Protein 6J18 (pdb70)

Foldseek 3Di:
DDDLAFALVRLVVQLVVDDDPDQQRLAQFWWAFPVPRHTHHPNVVQFQEEEEEAAAQLQQVQSVLSSLLRLVVQAQQFAPPADDDDPPGAHAAEEEEDQLPQNVVSDDCSRYNYYDNDPVRLLVSLVVVLVLLVQLDADPDDDPVVPVPDRRDDGHQYEYEYEACVPADFAPNGSNVSVLVCRLVCVSSNYYYYYYHYAVCVVVRCRHSNVVSCVVSQHKYWYTAHDCVVPADAARDGHHGDNRQWTWTDGRHDTTIIGTHGDDTPRDDRPD

Sequence (272 aa):
RRLPARFGVEQVRELASRDTRQGVGAGGIAWAISELDLAPVYLNFAENSHLMVTGRRECGRTTTLATIMSEIGRLYAPGASSAPPPAPGRPSAQVWLVDPRRQLLTALGSDYVERRFAYNLDGVVAMMGELAAALAGREPPPGLSAEELLSRSWWSGPEIFLIVDDIQQLPPGFDSPLHKAVPFVNRAADVGLHVIVTRTFGGWSSAGSDPMLRALHQANAPLLVMDADPDEGFIRRGKMKGGPLPRGRGLLMAEDTGVFVQVAATEVRRLEHHH

B-factor: mean 34.64, std 13.31, range [17.69, 87.56]

Solvent-accessible surface area: 13066 Å² total; per-residue (Å²): 224,14,51,89,134,25,0,12,93,63,0,65,114,63,14,90,200,20,137,84,158,65,49,20,37,63,22,2,0,2,0,3,13,64,156,80,83,19,10,20,12,9,26,53,102,142,26,11,6,0,6,1,0,0,89,130,41,2,20,16,18,30,0,0,4,0,0,0,32,0,0,24,94,36,24,3,34,9,7,93,106,20,91,125,66,57,137,87,99,72,19,0,18,0,10,0,1,1,29,60,124,8,0,58,93,41,15,42,96,57,20,15,30,98,106,4,106,90,83,117,30,4,80,58,7,1,21,76,0,14,71,43,1,58,48,18,86,60,64,131,87,47,54,72,131,81,77,134,81,147,88,79,70,102,45,28,50,1,0,0,0,0,0,7,3,56,84,20,34,82,30,178,100,0,6,0,63,100,0,38,89,21,6,131,87,3,78,96,0,3,0,8,0,0,2,0,33,26,3,56,36,33,82,87,8,36,60,10,22,0,12,104,12,0,97,141,21,78,0,38,3,0,1,1,24,0,46,60,131,43,24,109,26,12,41,168,29,93,3,23,95,36,67,157,14,32,0,21,28,2,45,108,104,98,40,48,72,0,4,7,0,25,31,143,20,190,84,76,85,52,132,186

Radius of gyration: 18.37 Å; Cα contacts (8 Å, |Δi|>4): 564; chains: 1; bounding box: 60×36×43 Å

Secondary structure (DSSP, 8-state):
---S--BHHHHHHHHTT---SSS-TTS-EEEEETTTS-EEE--TTT-S-EEEEESTTSSHHHHHHHHHHHHHHHSEE-STTSPPPPTT--EEEEEEE-TT--STTSS-TTTEEEEE-SHHHHHHHHHHHHHHHHTSSPPTT--HHHHHS--S----EEEEEES-GGGS--TTS-GGGGTGGGSTTHHHHTEEEEEEEESTT-GGGTTSHHHHHHHHTT--EEE-S--GGG-EEETTEE-----TTEEEEE-SS-EEEEEEPB---TT-----

Organism: Mycobacterium tuberculosis (strain ATCC 25618 / H37Rv) (NCBI:txid83332)

InterPro domains:
  IPR002543 FtsK domain [PF01580] (462-652)
  IPR002543 FtsK domain [PF01580] (824-1096)
  IPR002543 FtsK domain [PS50901] (476-678)
  IPR002543 FtsK domain [PS50901] (858-1052)
  IPR002543 FtsK domain [PS50901] (1161-1354)
  IPR003593 AAA+ ATPase domain [SM00382] (491-669)
  IPR003593 AAA+ ATPase domain [SM00382] (868-1068)
  IPR003593 AAA+ ATPase domain [SM00382] (1170-1372)
  IPR023836 EccCa-like, Actinobacteria [TIGR03924] (24-716)
  IPR023837 EccCb-like, Actinobacteria [TIGR03925] (794-1384)
  IPR027417 P-loop containing nucleoside triphosphate hydrolase [G3DSA:3.40.50.300] (230-331)
  IPR027417 P-loop containing nucleoside triphosphate hydrolase [G3DSA:3.40.50.300] (432-729)
  IPR027417 P-loop containing nucleoside triphosphate hydrolase [G3DSA:3.40.50.300] (807-1128)
  IPR027417 P-loop containing nucleoside triphosphate hydrolase [G3DSA:3.40.50.300] (1145-1388)
  IPR027417 P-loop containing nucleoside triphosphate hydrolase [SSF52540] (460-672)
  IPR027417 P-loop containing nucleoside triphosphate hydrolase [SSF52540] (809-1060)
  IPR050206 FtsK/SpoIIIE/SftA cell division and DNA translocation [PTHR22683] (37-786)

Nearest PDB structures (foldseek):
  6j18-assembly1_A  TM=1.004E+00  e=1.108E-61  Mycobacterium tuberculosis H37Rv
  4nh0-assembly2_B  TM=8.783E-01  e=6.830E-23  Thermomonospora curvata DSM 43183
  4nh0-assembly1_A  TM=8.769E-01  e=7.257E-23  Thermomonospora curvata DSM 43183
  4n1a-assembly3_E  TM=8.753E-01  e=6.059E-22  Thermomonospora curvata DSM 43183
  6jd5-assembly1_A  TM=8.550E-01  e=3.736E-21  Mycobacterium tuberculosis H37Rv

Structure (mmCIF, N/CA/C/O backbone):
data_6J18
#
_entry.id   6J18
#
_cell.length_a   89.161
_cell.length_b   89.161
_cell.length_c   62.637
_cell.angle_alpha   90.000
_cell.angle_beta   90.000
_cell.angle_gamma   120.000
#
_symmetry.space_group_name_H-M   'P 65'
#
loop_
_entity.id
_entity.type
_entity.pdbx_description
1 polymer 'ESX-5 secretion system protein EccC5'
2 non-polymer "ADENOSINE-5'-TRIPHOSPHATE"
3 non-polymer 'MAGNESIUM ION'
4 water water
#
loop_
_atom_site.group_PDB
_atom_site.id
_atom_site.type_symbol
_atom_site.label_atom_id
_atom_site.label_alt_id
_atom_site.label_comp_id
_atom_site.label_asym_id
_atom_site.label_entity_id
_atom_site.label_seq_id
_atom_site.pdbx_PDB_ins_code
_atom_site.Cartn_x
_atom_site.Cartn_y
_atom_site.Cartn_z
_atom_site.occupancy
_atom_site.B_iso_or_equiv
_atom_site.auth_seq_id
_atom_site.auth_comp_id
_atom_site.auth_asym_id
_atom_site.auth_atom_id
_atom_site.pdbx_PDB_model_num
ATOM 1 N N . ARG A 1 47 ? 45.040 34.940 1.740 1.00 41.49 1125 ARG A N 1
ATOM 2 C CA A ARG A 1 47 ? 45.038 35.899 0.640 0.58 38.75 1125 ARG A CA 1
ATOM 3 C CA B ARG A 1 47 ? 45.430 35.826 0.654 0.42 39.09 1125 ARG A CA 1
ATOM 4 C C . ARG A 1 47 ? 45.169 35.215 -0.721 1.00 35.72 1125 ARG A C 1
ATOM 5 O O . ARG A 1 47 ? 44.965 34.009 -0.841 1.00 34.36 1125 ARG A O 1
ATOM 20 N N . LEU A 1 48 ? 45.342 36.030 -1.757 1.00 31.66 1126 LEU A N 1
ATOM 21 C CA . LEU A 1 48 ? 45.209 35.579 -3.140 1.00 28.22 1126 LEU A CA 1
ATOM 22 C C . LEU A 1 48 ? 46.315 34.623 -3.577 1.00 26.52 1126 LEU A C 1
ATOM 23 O O . LEU A 1 48 ? 47.481 34.817 -3.237 1.00 26.51 1126 LEU A O 1
ATOM 28 N N . PRO A 1 49 ? 45.942 33.587 -4.344 1.00 26.07 1127 PRO A N 1
ATOM 29 C CA . PRO A 1 49 ? 46.873 32.590 -4.882 1.00 25.15 1127 PRO A CA 1
ATOM 30 C C . PRO A 1 49 ? 47.629 33.100 -6.107 1.00 25.35 1127 PRO A C 1
ATOM 31 O O . PRO A 1 49 ? 47.228 34.099 -6.704 1.00 25.62 1127 PRO A O 1
ATOM 35 N N . ALA A 1 50 ? 48.704 32.410 -6.474 1.00 26.14 1128 ALA A N 1
ATOM 36 C CA . ALA A 1 50 ? 49.494 32.780 -7.644 1.00 26.60 1128 ALA A CA 1
ATOM 37 C C . ALA A 1 50 ? 48.759 32.416 -8.929 1.00 25.86 1128 ALA A C 1
ATOM 38 O O . ALA A 1 50 ? 49.013 32.994 -9.986 1.00 23.35 1128 ALA A O 1
ATOM 40 N N . ARG A 1 51 ? 47.855 31.447 -8.835 1.00 25.33 1129 ARG A N 1
ATOM 41 C CA . ARG A 1 51 ? 46.988 31.109 -9.957 1.00 25.01 1129 ARG A CA 1
ATOM 42 C C . ARG A 1 51 ? 45.612 30.657 -9.487 1.00 25.16 1129 ARG A C 1
ATOM 43 O O . ARG A 1 51 ? 45.483 29.898 -8.526 1.00 25.44 1129 ARG A O 1
ATOM 51 N N . PHE A 1 52 ? 44.587 31.135 -10.179 1.00 24.24 1130 PHE A N 1
ATOM 52 C CA . PHE A 1 52 ? 43.220 30.702 -9.944 1.00 25.81 1130 PHE A CA 1
ATOM 53 C C . PHE A 1 52 ? 42.553 30.486 -11.297 1.00 26.12 1130 PHE A C 1
ATOM 54 O O . PHE A 1 52 ? 42.314 31.440 -12.031 1.00 26.40 1130 PHE A O 1
ATOM 62 N N . GLY A 1 53 ? 42.275 29.230 -11.632 1.00 25.72 1131 GLY A N 1
ATOM 63 C CA . GLY A 1 53 ? 41.745 28.889 -12.941 1.00 23.16 1131 GLY A CA 1
ATOM 64 C C . GLY A 1 53 ? 40.313 29.336 -13.157 1.00 23.94 1131 GLY A C 1
ATOM 65 O O . GLY A 1 53 ? 39.565 29.534 -12.200 1.00 21.78 1131 GLY A O 1
ATOM 66 N N . VAL A 1 54 ? 39.928 29.495 -14.421 1.00 24.50 1132 VAL A N 1
ATOM 67 C CA . VAL A 1 54 ? 38.564 29.887 -14.757 1.00 24.81 1132 VAL A CA 1
ATOM 68 C C . VAL A 1 54 ? 37.590 28.777 -14.362 1.00 25.79 1132 VAL A C 1
ATOM 69 O O . VAL A 1 54 ? 36.428 29.037 -14.056 1.00 24.79 1132 VAL A O 1
ATOM 73 N N . GLU A 1 55 ? 38.077 27.540 -14.345 1.00 26.91 1133 GLU A N 1
ATOM 74 C CA . GLU A 1 55 ? 37.262 26.415 -13.909 1.00 28.99 1133 GLU A CA 1
ATOM 75 C C . GLU A 1 55 ? 36.963 26.534 -12.416 1.00 27.30 1133 GLU A C 1
ATOM 76 O O . GLU A 1 55 ? 35.912 26.097 -11.945 1.00 25.11 1133 GLU A O 1
ATOM 82 N N . GLN A 1 56 ? 37.888 27.146 -11.682 1.00 25.32 1134 GLN A N 1
ATOM 83 C CA . GLN A 1 56 ? 37.733 27.331 -10.246 1.00 25.74 1134 GLN A CA 1
ATOM 84 C C . GLN A 1 56 ? 36.743 28.449 -9.929 1.00 25.62 1134 GLN A C 1
ATOM 85 O O . GLN A 1 56 ? 35.920 28.316 -9.025 1.00 27.44 1134 GLN A O 1
ATOM 91 N N . VAL A 1 57 ? 36.814 29.548 -10.676 1.00 20.52 1135 VAL A N 1
ATOM 92 C CA . VAL A 1 57 ? 35.920 30.675 -10.428 1.00 20.39 1135 VAL A CA 1
ATOM 93 C C . VAL A 1 57 ? 34.490 30.323 -10.843 1.00 22.46 1135 VAL A C 1
ATOM 94 O O . VAL A 1 57 ? 33.526 30.884 -10.321 1.00 24.22 1135 VAL A O 1
ATOM 98 N N . ARG A 1 58 ? 34.357 29.371 -11.761 1.00 21.70 1136 ARG A N 1
ATOM 99 C CA . ARG A 1 58 ? 33.044 28.931 -12.217 1.00 23.97 1136 ARG A CA 1
ATOM 100 C C . ARG A 1 58 ? 32.361 28.068 -11.163 1.00 24.97 1136 ARG A C 1
ATOM 101 O O . ARG A 1 58 ? 31.135 28.076 -11.041 1.00 24.53 1136 ARG A O 1
ATOM 109 N N . GLU A 1 59 ? 33.161 27.326 -10.404 1.00 27.05 1137 GLU A N 1
ATOM 110 C CA . GLU A 1 59 ? 32.640 26.577 -9.271 1.00 30.67 1137 GLU A CA 1
ATOM 111 C C . GLU A 1 59 ? 32.014 27.530 -8.258 1.00 28.18 1137 GLU A C 1
ATOM 112 O O . GLU A 1 59 ? 30.940 27.267 -7.714 1.00 28.43 1137 GLU A O 1
ATOM 118 N N . LEU A 1 60 ? 32.696 28.645 -8.023 1.00 24.13 1138 LEU A N 1
ATOM 119 C CA . LEU A 1 60 ? 32.238 29.650 -7.074 1.00 24.89 1138 LEU A CA 1
ATOM 120 C C . LEU A 1 60 ? 31.036 30.432 -7.601 1.00 25.85 1138 LEU A C 1
ATOM 121 O O . LEU A 1 60 ? 30.117 30.750 -6.848 1.00 27.83 1138 LEU A O 1
ATOM 126 N N . ALA A 1 61 ? 31.051 30.738 -8.895 1.00 24.75 1139 ALA A N 1
ATOM 127 C CA . ALA A 1 61 ? 29.994 31.533 -9.514 1.00 24.40 1139 ALA A CA 1
ATOM 128 C C . ALA A 1 61 ? 28.644 30.822 -9.465 1.00 25.88 1139 ALA A C 1
ATOM 129 O O . ALA A 1 61 ? 27.599 31.463 -9.346 1.00 24.19 1139 ALA A O 1
ATOM 131 N N . SER A 1 62 ? 28.672 29.497 -9.552 1.00 25.99 1140 SER A N 1
ATOM 132 C CA . SER A 1 62 ? 27.448 28.703 -9.528 1.00 28.29 1140 SER A CA 1
ATOM 133 C C . SER A 1 62 ? 26.848 28.619 -8.126 1.00 28.38 1140 SER A C 1
ATOM 134 O O . SER A 1 62 ? 25.752 28.092 -7.944 1.00 29.84 1140 SER A O 1
ATOM 137 N N . ARG A 1 63 ? 27.571 29.141 -7.139 1.00 26.00 1141 ARG A N 1
ATOM 138 C CA . ARG A 1 63 ? 27.123 29.090 -5.752 1.00 27.03 1141 ARG A CA 1
ATOM 139 C C . ARG A 1 63 ? 27.079 30.485 -5.134 1.00 26.92 1141 ARG A C 1
ATOM 140 O O . ARG A 1 63 ? 27.047 30.638 -3.912 1.00 25.32 1141 ARG A O 1
ATOM 148 N N . ASP A 1 64 ? 27.064 31.495 -5.996 1.00 22.67 1142 ASP A N 1
ATOM 149 C CA . ASP A 1 64 ? 27.103 32.888 -5.568 1.00 25.50 1142 ASP A CA 1
ATOM 150 C C . ASP A 1 64 ? 25.781 33.593 -5.868 1.00 26.51 1142 ASP A C 1
ATOM 151 O O . ASP A 1 64 ? 25.406 33.763 -7.029 1.00 22.15 1142 ASP A O 1
ATOM 156 N N . THR A 1 65 ? 25.078 34.002 -4.816 1.00 25.73 1143 THR A N 1
ATOM 157 C CA . THR A 1 65 ? 23.814 34.714 -4.976 1.00 26.27 1143 THR A CA 1
ATOM 158 C C . THR A 1 65 ? 23.862 36.098 -4.338 1.00 24.89 1143 THR A C 1
ATOM 159 O O . THR A 1 65 ? 22.820 36.699 -4.075 1.00 24.83 1143 THR A O 1
ATOM 163 N N . ARG A 1 66 ? 25.071 36.597 -4.092 1.00 24.97 1144 ARG A N 1
ATOM 164 C CA . ARG A 1 66 ? 25.252 37.936 -3.535 1.00 25.79 1144 ARG A CA 1
ATOM 165 C C . ARG A 1 66 ? 24.581 38.995 -4.399 1.00 25.98 1144 ARG A C 1
ATOM 166 O O . ARG A 1 66 ? 24.450 38.828 -5.613 1.00 23.28 1144 ARG A O 1
ATOM 174 N N . GLN A 1 67 ? 24.167 40.087 -3.766 1.00 26.21 1145 GLN A N 1
ATOM 175 C CA . GLN A 1 67 ? 23.523 41.178 -4.481 1.00 25.91 1145 GLN A CA 1
ATOM 176 C C . GLN A 1 67 ? 24.519 42.278 -4.836 1.00 25.91 1145 GLN A C 1
ATOM 177 O O . GLN A 1 67 ? 25.530 42.458 -4.157 1.00 26.42 1145 GLN A O 1
ATOM 183 N N . GLY A 1 68 ? 24.229 42.997 -5.916 1.00 25.36 1146 GLY A N 1
ATOM 184 C CA . GLY A 1 68 ? 24.971 44.192 -6.278 1.00 27.20 1146 GLY A CA 1
ATOM 185 C C . GLY A 1 68 ? 26.417 44.017 -6.698 1.00 28.39 1146 GLY A C 1
ATOM 186 O O . GLY A 1 68 ? 27.189 44.973 -6.652 1.00 30.23 1146 GLY A O 1
ATOM 187 N N . VAL A 1 69 ? 26.791 42.812 -7.113 1.00 26.87 1147 VAL A N 1
ATOM 188 C CA . VAL A 1 69 ? 28.162 42.566 -7.552 1.00 24.01 1147 VAL A CA 1
ATOM 189 C C . VAL A 1 69 ? 28.208 42.034 -8.983 1.00 24.37 1147 VAL A C 1
ATOM 190 O O . VAL A 1 69 ? 29.282 41.757 -9.518 1.00 25.44 1147 VAL A O 1
ATOM 194 N N . GLY A 1 70 ? 27.038 41.904 -9.600 1.00 24.04 1148 GLY A N 1
ATOM 195 C CA . GLY A 1 70 ? 26.948 41.410 -10.961 1.00 24.00 1148 GLY A CA 1
ATOM 196 C C . GLY A 1 70 ? 26.947 39.895 -11.033 1.00 25.15 1148 GLY A C 1
ATOM 197 O O . GLY A 1 70 ? 27.316 39.318 -12.055 1.00 25.59 1148 GLY A O 1
ATOM 198 N N . ALA A 1 71 ? 26.534 39.253 -9.943 1.00 25.56 1149 ALA A N 1
ATOM 199 C CA . ALA A 1 71 ? 26.453 37.796 -9.890 1.00 24.78 1149 ALA A CA 1
ATOM 200 C C . ALA A 1 71 ? 25.533 37.268 -10.987 1.00 25.53 1149 ALA A C 1
ATOM 201 O O . ALA A 1 71 ? 24.538 37.905 -11.334 1.00 23.76 1149 ALA A O 1
ATOM 203 N N . GLY A 1 72 ? 25.877 36.108 -11.535 1.00 24.48 1150 GLY A N 1
ATOM 204 C CA . GLY A 1 72 ? 25.142 35.553 -12.656 1.00 24.42 1150 GLY A CA 1
ATOM 205 C C . GLY A 1 72 ? 25.716 36.032 -13.975 1.00 23.91 1150 GLY A C 1
ATOM 206 O O . GLY A 1 72 ? 25.294 35.594 -15.046 1.00 24.55 1150 GLY A O 1
ATOM 207 N N . GLY A 1 73 ? 26.686 36.937 -13.895 1.00 22.31 1151 GLY A N 1
ATOM 208 C CA . GLY A 1 73 ? 27.323 37.482 -15.079 1.00 21.69 1151 GLY A CA 1
ATOM 209 C C . GLY A 1 73 ? 28.725 36.948 -15.302 1.00 21.95 1151 GLY A C 1
ATOM 210 O O . GLY A 1 73 ? 29.094 35.898 -14.774 1.00 23.38 1151 GLY A O 1
ATOM 211 N N . ILE A 1 74 ? 29.506 37.679 -16.092 1.00 18.64 1152 ILE A N 1
ATOM 212 C CA . ILE A 1 74 ? 30.863 37.271 -16.446 1.00 20.23 1152 ILE A CA 1
ATOM 213 C C . ILE A 1 74 ? 31.786 37.245 -15.229 1.00 21.06 1152 ILE A C 1
ATOM 214 O O . ILE A 1 74 ? 32.098 38.287 -14.659 1.00 22.41 1152 ILE A O 1
ATOM 219 N N . ALA A 1 75 ? 32.213 36.047 -14.837 1.00 22.07 1153 ALA A N 1
ATOM 220 C CA . ALA A 1 75 ? 33.091 35.872 -13.682 1.00 21.68 1153 ALA A CA 1
ATOM 221 C C . ALA A 1 75 ? 34.542 35.734 -14.129 1.00 23.11 1153 ALA A C 1
ATOM 222 O O . ALA A 1 75 ? 34.917 34.734 -14.742 1.00 24.21 1153 ALA A O 1
ATOM 224 N N . TRP A 1 76 ? 35.360 36.733 -13.815 1.00 21.02 1154 TRP A N 1
ATOM 225 C CA . TRP A 1 76 ? 36.696 36.809 -14.396 1.00 20.29 1154 TRP A CA 1
ATOM 226 C C . TRP A 1 76 ? 37.822 36.973 -13.376 1.00 20.92 1154 TRP A C 1
ATOM 227 O O . TRP A 1 76 ? 38.994 37.010 -13.752 1.00 21.33 1154 TRP A O 1
ATOM 238 N N . ALA A 1 77 ? 37.473 37.062 -12.095 1.00 20.90 1155 ALA A N 1
ATOM 239 C CA . ALA A 1 77 ? 38.479 37.210 -11.043 1.00 20.19 1155 ALA A CA 1
ATOM 240 C C . ALA A 1 77 ? 37.918 36.888 -9.661 1.00 20.93 1155 ALA A C 1
ATOM 241 O O . ALA A 1 77 ? 36.718 36.670 -9.503 1.00 20.80 1155 ALA A O 1
ATOM 243 N N . ILE A 1 78 ? 38.800 36.851 -8.665 1.00 20.39 1156 ILE A N 1
ATOM 244 C CA . ILE A 1 78 ? 38.385 36.757 -7.270 1.00 20.59 1156 ILE A CA 1
ATOM 245 C C . ILE A 1 78 ? 38.998 37.899 -6.466 1.00 23.50 1156 ILE A C 1
ATOM 246 O O . ILE A 1 78 ? 40.102 38.356 -6.763 1.00 22.01 1156 ILE A O 1
ATOM 251 N N . SER A 1 79 ? 38.275 38.352 -5.446 1.00 22.86 1157 SER A N 1
ATOM 252 C CA . SER A 1 79 ? 38.686 39.511 -4.660 1.00 26.10 1157 SER A CA 1
ATOM 253 C C . SER A 1 79 ? 39.585 39.146 -3.482 1.00 27.95 1157 SER A C 1
ATOM 254 O O . SER A 1 79 ? 39.398 38.117 -2.839 1.00 28.29 1157 SER A O 1
ATOM 257 N N . GLU A 1 80 ? 40.555 40.011 -3.204 1.00 29.55 1158 GLU A N 1
ATOM 258 C CA . GLU A 1 80 ? 41.439 39.861 -2.052 1.00 33.14 1158 GLU A CA 1
ATOM 259 C C . GLU A 1 80 ? 40.658 39.876 -0.741 1.00 34.72 1158 GLU A C 1
ATOM 260 O O . GLU A 1 80 ? 41.014 39.192 0.221 1.00 34.25 1158 GLU A O 1
ATOM 266 N N . LEU A 1 81 ? 39.583 40.657 -0.722 1.00 35.75 1159 LEU A N 1
ATOM 267 C CA . LEU A 1 81 ? 38.796 40.881 0.484 1.00 39.99 1159 LEU A CA 1
ATOM 268 C C . LEU A 1 81 ? 38.177 39.600 1.044 1.00 40.92 1159 LEU A C 1
ATOM 269 O O . LEU A 1 81 ? 38.287 39.324 2.239 1.00 41.34 1159 LEU A O 1
ATOM 274 N N . ASP A 1 82 ? 37.537 38.819 0.179 1.00 39.79 1160 ASP A N 1
ATOM 275 C CA . ASP A 1 82 ? 36.752 37.672 0.628 1.00 39.19 1160 ASP A CA 1
ATOM 276 C C . ASP A 1 82 ? 36.978 36.404 -0.197 1.00 36.73 1160 ASP A C 1
ATOM 277 O O . ASP A 1 82 ? 36.329 35.385 0.044 1.00 38.27 1160 ASP A O 1
ATOM 282 N N . LEU A 1 83 ? 37.885 36.480 -1.169 1.00 32.62 1161 LEU A N 1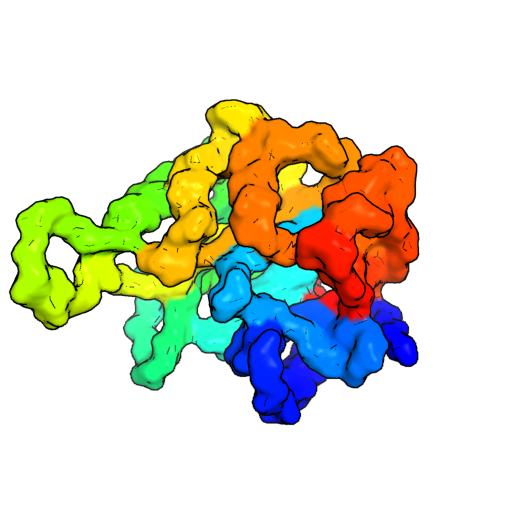
ATOM 283 C CA . LEU A 1 83 ? 38.187 35.366 -2.074 1.00 31.90 1161 LEU A CA 1
ATOM 284 C C . LEU A 1 83 ? 36.956 34.932 -2.877 1.00 31.05 1161 LEU A C 1
ATOM 285 O O . LEU A 1 83 ? 36.905 33.819 -3.402 1.00 32.17 1161 LEU A O 1
ATOM 290 N N . ALA A 1 84 ? 35.978 35.828 -2.978 1.00 28.87 1162 ALA A N 1
ATOM 291 C CA . ALA A 1 84 ? 34.749 35.575 -3.722 1.00 28.29 1162 ALA A CA 1
ATOM 292 C C . ALA A 1 84 ? 34.877 36.093 -5.158 1.00 25.04 1162 ALA A C 1
ATOM 293 O O . ALA A 1 84 ? 35.733 36.934 -5.433 1.00 24.39 1162 ALA A O 1
ATOM 295 N N . PRO A 1 85 ? 34.038 35.585 -6.081 1.00 23.29 1163 PRO A N 1
ATOM 296 C CA . PRO A 1 85 ? 34.107 36.010 -7.486 1.00 22.85 1163 PRO A CA 1
ATOM 297 C C . PRO A 1 85 ? 33.953 37.514 -7.709 1.00 23.09 1163 PRO A C 1
ATOM 298 O O . PRO A 1 85 ? 33.238 38.196 -6.972 1.00 22.79 1163 PRO A O 1
ATOM 302 N N . VAL A 1 86 ? 34.639 38.014 -8.732 1.00 21.41 1164 VAL A N 1
ATOM 303 C CA . VAL A 1 86 ? 34.468 39.383 -9.200 1.00 21.80 1164 VAL A CA 1
ATOM 304 C C . VAL A 1 86 ? 33.874 39.328 -10.603 1.00 22.76 1164 VAL A C 1
ATOM 305 O O . VAL A 1 86 ? 34.322 38.543 -11.437 1.00 21.35 1164 VAL A O 1
ATOM 309 N N . TYR A 1 87 ? 32.858 40.146 -10.859 1.00 22.00 1165 TYR A N 1
ATOM 310 C CA . TYR A 1 87 ? 32.150 40.082 -12.130 1.00 21.56 1165 TYR A CA 1
ATOM 311 C C . TYR A 1 87 ? 32.261 41.361 -12.949 1.00 21.28 1165 TYR A C 1
ATOM 312 O O . TYR A 1 87 ? 32.673 42.407 -12.449 1.00 22.77 1165 TYR A O 1
ATOM 321 N N . LEU A 1 88 ? 31.890 41.262 -14.220 1.00 23.62 1166 LEU A N 1
ATOM 322 C CA . LEU A 1 88 ? 31.586 42.443 -15.010 1.00 24.07 1166 LEU A CA 1
ATOM 323 C C . LEU A 1 88 ? 30.163 42.860 -14.663 1.00 24.80 1166 LEU A C 1
ATOM 324 O O . LEU A 1 88 ? 29.198 42.288 -15.171 1.00 26.00 1166 LEU A O 1
ATOM 329 N N . ASN A 1 89 ? 30.039 43.839 -13.774 1.00 23.62 1167 ASN A N 1
ATOM 330 C CA . ASN A 1 89 ? 28.737 44.269 -13.286 1.00 25.10 1167 ASN A CA 1
ATOM 331 C C . ASN A 1 89 ? 28.094 45.261 -14.250 1.00 25.60 1167 ASN A C 1
ATOM 332 O O . ASN A 1 89 ? 28.230 46.474 -14.091 1.00 26.44 1167 ASN A O 1
ATOM 337 N N . PHE A 1 90 ? 27.384 44.735 -15.242 1.00 25.41 1168 PHE A N 1
ATOM 338 C CA . PHE A 1 90 ? 26.817 45.558 -16.306 1.00 27.07 1168 PHE A CA 1
ATOM 339 C C . PHE A 1 90 ? 25.702 46.478 -15.809 1.00 27.30 1168 PHE A C 1
ATOM 340 O O . PHE A 1 90 ? 25.328 47.432 -16.492 1.00 27.17 1168 PHE A O 1
ATOM 348 N N . ALA A 1 91 ? 25.176 46.196 -14.620 1.00 28.68 1169 ALA A N 1
ATOM 349 C CA . ALA A 1 91 ? 24.185 47.074 -14.004 1.00 30.59 1169 ALA A CA 1
ATOM 350 C C . ALA A 1 91 ? 24.845 48.387 -13.588 1.00 31.43 1169 ALA A C 1
ATOM 351 O O . ALA A 1 91 ? 24.218 49.445 -13.606 1.00 32.50 1169 ALA A O 1
ATOM 353 N N . GLU A 1 92 ? 26.119 48.302 -13.213 1.00 31.17 1170 GLU A N 1
ATOM 354 C CA . GLU A 1 92 ? 26.906 49.471 -12.831 1.00 33.04 1170 GLU A CA 1
ATOM 355 C C . GLU A 1 92 ? 27.552 50.135 -14.044 1.00 30.83 1170 GLU A C 1
ATOM 356 O O . GLU A 1 92 ? 27.412 51.342 -14.251 1.00 31.43 1170 GLU A O 1
ATOM 362 N N . ASN A 1 93 ? 28.276 49.344 -14.829 1.00 27.91 1171 ASN A N 1
ATOM 363 C CA . ASN A 1 93 ? 28.978 49.864 -15.993 1.00 27.08 1171 ASN A CA 1
ATOM 364 C C . ASN A 1 93 ? 29.098 48.815 -17.094 1.00 25.34 1171 ASN A C 1
ATOM 365 O O . ASN A 1 93 ? 29.273 47.628 -16.818 1.00 24.32 1171 ASN A O 1
ATOM 370 N N . SER A 1 94 ? 29.022 49.265 -18.342 1.00 24.76 1172 SER A N 1
ATOM 371 C CA . SER A 1 94 ? 29.014 48.361 -19.486 1.00 23.90 1172 SER A CA 1
ATOM 372 C C . SER A 1 94 ? 30.412 47.968 -19.957 1.00 23.60 1172 SER A C 1
ATOM 373 O O . SER A 1 94 ? 30.558 47.092 -20.810 1.00 23.34 1172 SER A O 1
ATOM 376 N N . HIS A 1 95 ? 31.439 48.605 -19.403 1.00 23.13 1173 HIS A N 1
ATOM 377 C CA . HIS A 1 95 ? 32.777 48.506 -19.984 1.00 23.11 1173 HIS A CA 1
ATOM 378 C C . HIS A 1 95 ? 33.863 48.052 -19.014 1.00 24.01 1173 HIS A C 1
ATOM 379 O O . HIS A 1 95 ? 33.616 47.862 -17.823 1.00 25.77 1173 HIS A O 1
ATOM 386 N N . LEU A 1 96 ? 35.070 47.880 -19.548 1.00 23.17 1174 LEU A N 1
ATOM 387 C CA . LEU A 1 96 ? 36.240 47.551 -18.742 1.00 23.79 1174 LEU A CA 1
ATOM 388 C C . LEU A 1 96 ? 37.531 47.964 -19.441 1.00 26.04 1174 LEU A C 1
ATOM 389 O O . LEU A 1 96 ? 37.703 47.729 -20.638 1.00 25.71 1174 LEU A O 1
ATOM 394 N N . MET A 1 97 ? 38.431 48.586 -18.685 1.00 25.83 1175 MET A N 1
ATOM 395 C CA . MET A 1 97 ? 39.779 48.876 -19.162 1.00 25.02 1175 MET A CA 1
ATOM 396 C C . MET A 1 97 ? 40.798 48.101 -18.334 1.00 24.24 1175 MET A C 1
ATOM 397 O O . MET A 1 97 ? 40.652 47.975 -17.118 1.00 24.55 1175 MET A O 1
ATOM 402 N N . VAL A 1 98 ? 41.824 47.574 -18.994 1.00 23.52 1176 VAL A N 1
ATOM 403 C CA . VAL A 1 98 ? 42.884 46.843 -18.308 1.00 23.12 1176 VAL A CA 1
ATOM 404 C C . VAL A 1 98 ? 44.253 47.361 -18.733 1.00 25.59 1176 VAL A C 1
ATOM 405 O O . VAL A 1 98 ? 44.529 47.495 -19.923 1.00 24.61 1176 VAL A O 1
ATOM 409 N N . THR A 1 99 ? 45.110 47.654 -17.762 1.00 26.37 1177 THR A N 1
ATOM 410 C CA . THR A 1 99 ? 46.460 48.109 -18.069 1.00 25.94 1177 THR A CA 1
ATOM 411 C C . THR A 1 99 ? 47.484 47.478 -17.130 1.00 23.74 1177 THR A C 1
ATOM 412 O O . THR A 1 99 ? 47.144 47.018 -16.040 1.00 23.19 1177 THR A O 1
ATOM 416 N N . GLY A 1 100 ? 48.738 47.453 -17.571 1.00 22.57 1178 GLY A N 1
ATOM 417 C CA . GLY A 1 100 ? 49.817 46.874 -16.794 1.00 23.54 1178 GLY A CA 1
ATOM 418 C C . GLY A 1 100 ? 51.072 46.729 -17.633 1.00 24.87 1178 GLY A C 1
ATOM 419 O O . GLY A 1 100 ? 51.028 46.871 -18.856 1.00 26.23 1178 GLY A O 1
ATOM 420 N N . ARG A 1 101 ? 52.195 46.453 -16.980 1.00 25.85 1179 ARG A N 1
ATOM 421 C CA . ARG A 1 101 ? 53.467 46.313 -17.679 1.00 24.23 1179 ARG A CA 1
ATOM 422 C C . ARG A 1 101 ? 53.513 45.010 -18.479 1.00 24.78 1179 ARG A C 1
ATOM 423 O O . ARG A 1 101 ? 52.556 44.235 -18.467 1.00 23.08 1179 ARG A O 1
ATOM 431 N N . ARG A 1 102 ? 54.622 44.781 -19.178 1.00 25.94 1180 ARG A N 1
ATOM 432 C CA . ARG A 1 102 ? 54.741 43.641 -20.088 1.00 27.14 1180 ARG A CA 1
ATOM 433 C C . ARG A 1 102 ? 54.484 42.301 -19.401 1.00 27.15 1180 ARG A C 1
ATOM 434 O O . ARG A 1 102 ? 55.008 42.033 -18.318 1.00 24.14 1180 ARG A O 1
ATOM 442 N N . GLU A 1 103 ? 53.662 41.478 -20.048 1.00 27.29 1181 GLU A N 1
ATOM 443 C CA . GLU A 1 103 ? 53.344 40.123 -19.598 1.00 25.68 1181 GLU A CA 1
ATOM 444 C C . GLU A 1 103 ? 52.705 40.083 -18.211 1.00 25.33 1181 GLU A C 1
ATOM 445 O O . GLU A 1 103 ? 52.877 39.117 -17.469 1.00 24.79 1181 GLU A O 1
ATOM 451 N N . CYS A 1 104 ? 51.955 41.125 -17.871 1.00 23.23 1182 CYS A N 1
ATOM 452 C CA . CYS A 1 104 ? 51.222 41.146 -16.611 1.00 23.70 1182 CYS A CA 1
ATOM 453 C C . CYS A 1 104 ? 49.987 40.251 -16.692 1.00 22.30 1182 CYS A C 1
ATOM 454 O O . CYS A 1 104 ? 49.505 39.751 -15.675 1.00 21.84 1182 CYS A O 1
ATOM 457 N N . GLY A 1 105 ? 49.480 40.050 -17.905 1.00 22.66 1183 GLY A N 1
ATOM 458 C CA . GLY A 1 105 ? 48.347 39.166 -18.122 1.00 22.21 1183 GLY A CA 1
ATOM 459 C C . GLY A 1 105 ? 47.155 39.817 -18.801 1.00 21.99 1183 GLY A C 1
ATOM 460 O O . GLY A 1 105 ? 46.018 39.381 -18.617 1.00 21.76 1183 GLY A O 1
ATOM 461 N N . ARG A 1 106 ? 47.412 40.855 -19.593 1.00 20.63 1184 ARG A N 1
ATOM 462 C CA . ARG A 1 106 ? 46.344 41.587 -20.273 1.00 22.21 1184 ARG A CA 1
ATOM 463 C C . ARG A 1 106 ? 45.562 40.719 -21.263 1.00 22.76 1184 ARG A C 1
ATOM 464 O O . ARG A 1 106 ? 44.331 40.726 -21.260 1.00 21.72 1184 ARG A O 1
ATOM 472 N N . THR A 1 107 ? 46.274 39.973 -22.103 1.00 21.83 1185 THR A N 1
ATOM 473 C CA . THR A 1 107 ? 45.630 39.136 -23.114 1.00 22.51 1185 THR A CA 1
ATOM 474 C C . THR A 1 107 ? 44.844 37.988 -22.477 1.00 22.01 1185 THR A C 1
ATOM 475 O O . THR A 1 107 ? 43.733 37.675 -22.906 1.00 21.70 1185 THR A O 1
ATOM 479 N N . THR A 1 108 ? 45.419 37.376 -21.445 1.00 20.99 1186 THR A N 1
ATOM 480 C CA . THR A 1 108 ? 44.756 36.290 -20.726 1.00 21.22 1186 THR A CA 1
ATOM 481 C C . THR A 1 108 ? 43.435 36.750 -20.105 1.00 21.04 1186 THR A C 1
ATOM 482 O O . THR A 1 108 ? 42.453 36.004 -20.091 1.00 21.27 1186 THR A O 1
ATOM 486 N N . THR A 1 109 ? 43.412 37.981 -19.603 1.00 20.64 1187 THR A N 1
ATOM 487 C CA . THR A 1 109 ? 42.198 38.554 -19.028 1.00 20.65 1187 THR A CA 1
ATOM 488 C C . THR A 1 109 ? 41.073 38.600 -20.061 1.00 20.54 1187 THR A C 1
ATOM 489 O O . THR A 1 109 ? 39.927 38.261 -19.761 1.00 19.53 1187 THR A O 1
ATOM 493 N N . LEU A 1 110 ? 41.408 39.020 -21.277 1.00 18.15 1188 LEU A N 1
ATOM 494 C CA . LEU A 1 110 ? 40.440 39.048 -22.368 1.00 20.59 1188 LEU A CA 1
ATOM 495 C C . LEU A 1 110 ? 39.987 37.642 -22.736 1.00 21.30 1188 LEU A C 1
ATOM 496 O O . LEU A 1 110 ? 38.812 37.414 -23.020 1.00 21.43 1188 LEU A O 1
ATOM 501 N N . ALA A 1 111 ? 40.926 36.701 -22.732 1.00 22.09 1189 ALA A N 1
ATOM 502 C CA . ALA A 1 111 ? 40.621 35.319 -23.080 1.00 23.09 1189 ALA A CA 1
ATOM 503 C C . ALA A 1 111 ? 39.647 34.708 -22.076 1.00 21.72 1189 ALA A C 1
ATOM 504 O O . ALA A 1 111 ? 38.754 33.946 -22.447 1.00 20.87 1189 ALA A O 1
ATOM 506 N N . THR A 1 112 ? 39.821 35.054 -20.805 1.00 20.37 1190 THR A N 1
ATOM 507 C CA . THR A 1 112 ? 38.940 34.567 -19.748 1.00 20.41 1190 THR A CA 1
ATOM 508 C C . THR A 1 112 ? 37.541 35.159 -19.903 1.00 20.00 1190 THR A C 1
ATOM 509 O O . THR A 1 112 ? 36.537 34.457 -19.765 1.00 18.23 1190 THR A O 1
ATOM 513 N N . ILE A 1 113 ? 37.486 36.451 -20.208 1.00 18.63 1191 ILE A N 1
ATOM 514 C CA . ILE A 1 113 ? 36.219 37.140 -20.420 1.00 19.62 1191 ILE A CA 1
ATOM 515 C C . ILE A 1 113 ? 35.486 36.557 -21.628 1.00 19.91 1191 ILE A C 1
ATOM 516 O O . ILE A 1 113 ? 34.273 36.354 -21.588 1.00 20.79 1191 ILE A O 1
ATOM 521 N N . MET A 1 114 ? 36.229 36.266 -22.692 1.00 18.43 1192 MET A N 1
ATOM 522 C CA . MET A 1 114 ? 35.638 35.687 -23.894 1.00 20.23 1192 MET A CA 1
ATOM 523 C C . MET A 1 114 ? 35.102 34.282 -23.627 1.00 20.85 1192 MET A C 1
ATOM 524 O O . MET A 1 114 ? 34.027 33.920 -24.105 1.00 21.12 1192 MET A O 1
ATOM 529 N N . SER A 1 115 ? 35.849 33.497 -22.857 1.00 20.56 1193 SER A N 1
ATOM 530 C CA . SER A 1 115 ? 35.391 32.169 -22.465 1.00 21.71 1193 SER A CA 1
ATOM 531 C C . SER A 1 115 ? 34.073 32.264 -21.697 1.00 20.60 1193 SER A C 1
ATOM 532 O O . SER A 1 115 ? 33.164 31.457 -21.900 1.00 20.36 1193 SER A O 1
ATOM 535 N N . GLU A 1 116 ? 33.974 33.265 -20.829 1.00 19.69 1194 GLU A N 1
ATOM 536 C CA . GLU A 1 116 ? 32.765 33.497 -20.049 1.00 19.89 1194 GLU A CA 1
ATOM 537 C C . GLU A 1 116 ? 31.591 33.898 -20.937 1.00 19.99 1194 GLU A C 1
ATOM 538 O O . GLU A 1 116 ? 30.452 33.507 -20.684 1.00 20.88 1194 GLU A O 1
ATOM 544 N N . ILE A 1 117 ? 31.874 34.685 -21.970 1.00 19.96 1195 ILE A N 1
ATOM 545 C CA . ILE A 1 117 ? 30.851 35.072 -22.934 1.00 22.55 1195 ILE A CA 1
ATOM 546 C C . ILE A 1 117 ? 30.264 33.828 -23.598 1.00 22.34 1195 ILE A C 1
ATOM 547 O O . ILE A 1 117 ? 29.049 33.716 -23.772 1.00 23.59 1195 ILE A O 1
ATOM 552 N N . GLY A 1 118 ? 31.135 32.885 -23.944 1.00 21.13 1196 GLY A N 1
ATOM 553 C CA . GLY A 1 118 ? 30.710 31.637 -24.553 1.00 22.48 1196 GLY A CA 1
ATOM 554 C C . GLY A 1 118 ? 29.856 30.790 -23.627 1.00 24.82 1196 GLY A C 1
ATOM 555 O O . GLY A 1 118 ? 28.983 30.050 -24.082 1.00 26.78 1196 GLY A O 1
ATOM 556 N N . ARG A 1 119 ? 30.105 30.900 -22.326 1.00 23.08 1197 ARG A N 1
ATOM 557 C CA . ARG A 1 119 ? 29.351 30.138 -21.334 1.00 23.67 1197 ARG A CA 1
ATOM 558 C C . ARG A 1 119 ? 27.967 30.732 -21.083 1.00 24.85 1197 ARG A C 1
ATOM 559 O O . ARG A 1 119 ? 26.975 30.007 -20.995 1.00 25.01 1197 ARG A O 1
ATOM 567 N N . LEU A 1 120 ? 27.905 32.055 -20.980 1.00 24.41 1198 LEU A N 1
ATOM 568 C CA . LEU A 1 120 ? 26.704 32.733 -20.503 1.00 24.02 1198 LEU A CA 1
ATOM 569 C C . LEU A 1 120 ? 25.746 33.162 -21.611 1.00 24.04 1198 LEU A C 1
ATOM 570 O O . LEU A 1 120 ? 24.561 33.381 -21.361 1.00 23.97 1198 LEU A O 1
ATOM 575 N N . TYR A 1 121 ? 26.257 33.284 -22.830 1.00 23.53 1199 TYR A N 1
ATOM 576 C CA . TYR A 1 121 ? 25.448 33.775 -23.939 1.00 24.85 1199 TYR A CA 1
ATOM 577 C C . TYR A 1 121 ? 25.302 32.758 -25.062 1.00 24.71 1199 TYR A C 1
ATOM 578 O O . TYR A 1 121 ? 26.207 31.965 -25.318 1.00 20.62 1199 TYR A O 1
ATOM 587 N N . ALA A 1 122 ? 24.159 32.801 -25.737 1.00 24.13 1200 ALA A N 1
ATOM 588 C CA . ALA A 1 122 ? 23.982 32.072 -26.983 1.00 25.91 1200 ALA A CA 1
ATOM 589 C C . ALA A 1 122 ? 24.810 32.755 -28.069 1.00 24.31 1200 ALA A C 1
ATOM 590 O O . ALA A 1 122 ? 24.997 33.971 -28.027 1.00 23.47 1200 ALA A O 1
ATOM 592 N N . PRO A 1 123 ? 25.321 31.977 -29.036 1.00 24.29 1201 PRO A N 1
ATOM 593 C CA . PRO A 1 123 ? 26.114 32.552 -30.131 1.00 22.43 1201 PRO A CA 1
ATOM 594 C C . PRO A 1 123 ? 25.319 33.566 -30.955 1.00 23.85 1201 PRO A C 1
ATOM 595 O O . PRO A 1 123 ? 24.214 33.261 -31.404 1.00 24.50 1201 PRO A O 1
ATOM 599 N N . GLY A 1 124 ? 25.883 34.754 -31.152 1.00 23.34 1202 GLY A N 1
ATOM 600 C CA . GLY A 1 124 ? 25.149 35.849 -31.760 1.00 22.97 1202 GLY A CA 1
ATOM 601 C C . GLY A 1 124 ? 25.702 36.411 -33.058 1.00 23.75 1202 GLY A C 1
ATOM 602 O O . GLY A 1 124 ? 25.257 37.465 -33.512 1.00 22.86 1202 GLY A O 1
ATOM 603 N N . ALA A 1 125 ? 26.669 35.724 -33.661 1.00 24.91 1203 ALA A N 1
ATOM 604 C CA . ALA A 1 125 ? 27.154 36.117 -34.981 1.00 24.99 1203 ALA A CA 1
ATOM 605 C C . ALA A 1 125 ? 26.047 35.901 -36.008 1.00 25.88 1203 ALA A C 1
ATOM 606 O O . ALA A 1 125 ? 25.145 35.100 -35.783 1.00 25.37 1203 ALA A O 1
ATOM 608 N N . SER A 1 126 ? 26.123 36.609 -37.132 1.00 26.29 1204 SER A N 1
ATOM 609 C CA . SER A 1 126 ? 25.042 36.618 -38.122 1.00 29.64 1204 SER A CA 1
ATOM 610 C C . SER A 1 126 ? 24.639 35.230 -38.622 1.00 30.92 1204 SER A C 1
ATOM 611 O O . SER A 1 126 ? 23.462 34.976 -38.878 1.00 32.35 1204 SER A O 1
ATOM 614 N N . SER A 1 127 ? 25.613 34.335 -38.752 1.00 30.13 1205 SER A N 1
ATOM 615 C CA . SER A 1 127 ? 25.352 33.002 -39.286 1.00 31.10 1205 SER A CA 1
ATOM 616 C C . SER A 1 127 ? 24.965 31.997 -38.201 1.00 30.74 1205 SER A C 1
ATOM 617 O O . SER A 1 127 ? 24.679 30.836 -38.497 1.00 32.41 1205 SER A O 1
ATOM 620 N N . ALA A 1 128 ? 24.955 32.442 -36.948 1.00 26.98 1206 ALA A N 1
ATOM 621 C CA . ALA A 1 128 ? 24.579 31.574 -35.836 1.00 25.34 1206 ALA A CA 1
ATOM 622 C C . ALA A 1 128 ? 23.073 31.316 -35.852 1.00 26.60 1206 ALA A C 1
ATOM 623 O O . ALA A 1 128 ? 22.316 32.121 -36.389 1.00 26.14 1206 ALA A O 1
ATOM 625 N N . PRO A 1 129 ? 22.632 30.184 -35.275 1.00 27.57 1207 PRO A N 1
ATOM 626 C CA . PRO A 1 129 ? 21.204 29.844 -35.231 1.00 28.48 1207 PRO A CA 1
ATOM 627 C C . PRO A 1 129 ? 20.422 30.720 -34.253 1.00 28.02 1207 PRO A C 1
ATOM 628 O O . PRO A 1 129 ? 21.041 31.408 -33.441 1.00 26.81 1207 PRO A O 1
ATOM 632 N N . PRO A 1 130 ? 19.078 30.701 -34.332 1.00 28.97 1208 PRO A N 1
ATOM 633 C CA . PRO A 1 130 ? 18.287 31.413 -33.322 1.00 30.75 1208 PRO A CA 1
ATOM 634 C C . PRO A 1 130 ? 18.552 30.848 -31.930 1.00 32.35 1208 PRO A C 1
ATOM 635 O O . PRO A 1 130 ? 18.675 29.632 -31.783 1.00 33.71 1208 PRO A O 1
ATOM 639 N N . PRO A 1 131 ? 18.644 31.722 -30.919 1.00 32.50 1209 PRO A N 1
ATOM 640 C CA . PRO A 1 131 ? 19.005 31.284 -29.567 1.00 32.97 1209 PRO A CA 1
ATOM 641 C C . PRO A 1 131 ? 17.919 30.440 -28.911 1.00 35.28 1209 PRO A C 1
ATOM 642 O O . PRO A 1 131 ? 16.743 30.573 -29.252 1.00 35.10 1209 PRO A O 1
ATOM 646 N N . ALA A 1 132 ? 18.319 29.572 -27.987 1.00 36.70 1210 ALA A N 1
ATOM 647 C CA . ALA A 1 132 ? 17.369 28.824 -27.176 1.00 38.66 1210 ALA A CA 1
ATOM 648 C C . ALA A 1 132 ? 16.525 29.809 -26.372 1.00 39.96 1210 ALA A C 1
ATOM 649 O O . ALA A 1 132 ? 17.011 30.883 -26.014 1.00 37.14 1210 ALA A O 1
ATOM 651 N N . PRO A 1 133 ? 15.257 29.456 -26.098 1.00 42.78 1211 PRO A N 1
ATOM 652 C CA . PRO A 1 133 ? 14.333 30.368 -25.411 1.00 43.61 1211 PRO A CA 1
ATOM 653 C C . PRO A 1 133 ? 14.867 30.888 -24.077 1.00 42.26 1211 PRO A C 1
ATOM 654 O O . PRO A 1 133 ? 15.350 30.109 -23.256 1.00 42.03 1211 PRO A O 1
ATOM 658 N N . GLY A 1 134 ? 14.788 32.201 -23.881 1.00 41.05 1212 GLY A N 1
ATOM 659 C CA . GLY A 1 134 ? 15.190 32.817 -22.630 1.00 40.27 1212 GLY A CA 1
ATOM 660 C C . GLY A 1 134 ? 16.646 33.240 -22.565 1.00 38.56 1212 GLY A C 1
ATOM 661 O O . GLY A 1 134 ? 17.038 33.986 -21.670 1.00 39.50 1212 GLY A O 1
ATOM 662 N N . ARG A 1 135 ? 17.452 32.768 -23.511 1.00 34.81 1213 ARG A N 1
ATOM 663 C CA . ARG A 1 135 ? 18.882 33.060 -23.501 1.00 32.55 1213 ARG A CA 1
ATOM 664 C C . ARG A 1 135 ? 19.218 34.383 -24.179 1.00 30.24 1213 ARG A C 1
ATOM 665 O O . ARG A 1 135 ? 18.684 34.696 -25.243 1.00 29.97 1213 ARG A O 1
ATOM 673 N N . PRO A 1 136 ? 20.111 35.167 -23.559 1.00 29.31 1214 PRO A N 1
ATOM 674 C CA . PRO A 1 136 ? 20.676 36.345 -24.221 1.00 28.79 1214 PRO A CA 1
ATOM 675 C C . PRO A 1 136 ? 21.701 35.921 -25.267 1.00 26.90 1214 PRO A C 1
ATOM 676 O O . PRO A 1 136 ? 22.237 34.815 -25.176 1.00 24.98 1214 PRO A O 1
ATOM 680 N N . SER A 1 137 ? 21.965 36.780 -26.245 1.00 26.38 1215 SER A N 1
ATOM 681 C CA . SER A 1 137 ? 22.923 36.461 -27.296 1.00 27.29 1215 SER A CA 1
ATOM 682 C C . SER A 1 137 ? 24.087 37.443 -27.281 1.00 26.38 1215 SER A C 1
ATOM 683 O O . SER A 1 137 ? 23.915 38.611 -26.932 1.00 25.04 1215 SER A O 1
ATOM 686 N N . ALA A 1 138 ? 25.270 36.970 -27.658 1.00 24.34 1216 ALA A N 1
ATOM 687 C CA . ALA A 1 138 ? 26.446 37.833 -27.695 1.00 23.87 1216 ALA A CA 1
ATOM 688 C C . ALA A 1 138 ? 27.176 37.748 -29.023 1.00 23.92 1216 ALA A C 1
ATOM 689 O O . ALA A 1 138 ? 27.370 36.670 -29.586 1.00 24.28 1216 ALA A O 1
ATOM 691 N N . GLN A 1 139 ? 27.594 38.910 -29.503 1.00 23.20 1217 GLN A N 1
ATOM 692 C CA . GLN A 1 139 ? 28.302 39.029 -30.762 1.00 24.13 1217 GLN A CA 1
ATOM 693 C C . GLN A 1 139 ? 29.610 39.774 -30.518 1.00 24.10 1217 GLN A C 1
ATOM 694 O O . GLN A 1 139 ? 29.614 40.846 -29.913 1.00 25.24 1217 GLN A O 1
ATOM 700 N N . VAL A 1 140 ? 30.722 39.201 -30.967 1.00 21.27 1218 VAL A N 1
ATOM 701 C CA . VAL A 1 140 ? 32.034 39.764 -30.662 1.00 21.36 1218 VAL A CA 1
ATOM 702 C C . VAL A 1 140 ? 32.686 40.431 -31.871 1.00 21.70 1218 VAL A C 1
ATOM 703 O O . VAL A 1 140 ? 32.748 39.855 -32.956 1.00 23.32 1218 VAL A O 1
ATOM 707 N N . TRP A 1 141 ? 33.158 41.657 -31.667 1.00 22.22 1219 TRP A N 1
ATOM 708 C CA . TRP A 1 141 ? 33.931 42.379 -32.669 1.00 24.12 1219 TRP A CA 1
ATOM 709 C C . TRP A 1 141 ? 35.349 42.564 -32.137 1.00 24.48 1219 TRP A C 1
ATOM 710 O O . TRP A 1 141 ? 35.582 43.359 -31.225 1.00 23.15 1219 TRP A O 1
ATOM 721 N N . LEU A 1 142 ? 36.292 41.821 -32.707 1.00 24.36 1220 LEU A N 1
ATOM 722 C CA . LEU A 1 142 ? 37.609 41.666 -32.097 1.00 24.79 1220 LEU A CA 1
ATOM 723 C C . LEU A 1 142 ? 38.727 42.411 -32.827 1.00 25.14 1220 LEU A C 1
ATOM 724 O O . LEU A 1 142 ? 38.980 42.172 -34.005 1.00 27.28 1220 LEU A O 1
ATOM 729 N N . VAL A 1 143 ? 39.394 4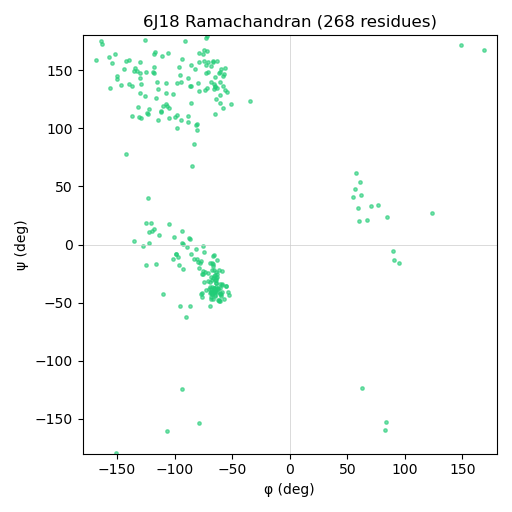3.315 -32.116 1.00 25.35 1221 VAL A N 1
ATOM 730 C CA . VAL A 1 143 ? 40.628 43.913 -32.613 1.00 26.80 1221 VAL A CA 1
ATOM 731 C C . VAL A 1 143 ? 41.806 43.196 -31.965 1.00 28.65 1221 VAL A C 1
ATOM 732 O O . VAL A 1 143 ? 42.049 43.345 -30.768 1.00 28.59 1221 VAL A O 1
ATOM 736 N N . ASP A 1 144 ? 42.533 42.414 -32.757 1.00 29.59 1222 ASP A N 1
ATOM 737 C CA . ASP A 1 144 ? 43.589 41.561 -32.223 1.00 28.35 1222 ASP A CA 1
ATOM 738 C C . ASP A 1 144 ? 44.803 41.492 -33.152 1.00 27.05 1222 ASP A C 1
ATOM 739 O O . ASP A 1 144 ? 44.990 40.503 -33.860 1.00 25.28 1222 ASP A O 1
ATOM 744 N N . PRO A 1 145 ? 45.637 42.544 -33.138 1.00 28.45 1223 PRO A N 1
ATOM 745 C CA . PRO A 1 145 ? 46.798 42.671 -34.030 1.00 31.05 1223 PRO A CA 1
ATOM 746 C C . PRO A 1 145 ? 47.816 41.537 -33.901 1.00 32.23 1223 PRO A C 1
ATOM 747 O O . PRO A 1 145 ? 48.430 41.165 -34.900 1.00 27.66 1223 PRO A O 1
ATOM 751 N N . ARG A 1 146 ? 47.998 40.999 -32.700 1.00 30.52 1224 ARG A N 1
ATOM 752 C CA . ARG A 1 146 ? 48.974 39.931 -32.505 1.00 32.18 1224 ARG A CA 1
ATOM 753 C C . ARG A 1 146 ? 48.314 38.563 -32.637 1.00 32.32 1224 ARG A C 1
ATOM 754 O O . ARG A 1 146 ? 48.966 37.528 -32.484 1.00 31.96 1224 ARG A O 1
ATOM 762 N N . ARG A 1 147 ? 47.015 38.581 -32.928 1.00 31.74 1225 ARG A N 1
ATOM 763 C CA . ARG A 1 147 ? 46.260 37.387 -33.298 1.00 33.17 1225 ARG A CA 1
ATOM 764 C C . ARG A 1 147 ? 46.331 36.292 -32.240 1.00 33.54 1225 ARG A C 1
ATOM 765 O O . ARG A 1 147 ? 46.579 35.127 -32.553 1.00 35.63 1225 ARG A O 1
ATOM 773 N N . GLN A 1 148 ? 46.105 36.672 -30.987 1.00 30.68 1226 GLN A N 1
ATOM 774 C CA . GLN A 1 148 ? 46.171 35.717 -29.891 1.00 29.72 1226 GLN A CA 1
ATOM 775 C C . GLN A 1 148 ? 44.796 35.254 -29.423 1.00 27.94 1226 GLN A C 1
ATOM 776 O O . GLN A 1 148 ? 44.685 34.285 -28.676 1.00 29.70 1226 GLN A O 1
ATOM 782 N N . LEU A 1 149 ? 43.750 35.941 -29.862 1.00 23.87 1227 LEU A N 1
ATOM 783 C CA . LEU A 1 149 ? 42.412 35.680 -29.345 1.00 24.50 1227 LEU A CA 1
ATOM 784 C C . LEU A 1 149 ? 41.447 35.207 -30.425 1.00 27.14 1227 LEU A C 1
ATOM 785 O O . LEU A 1 149 ? 40.236 35.167 -30.208 1.00 26.39 1227 LEU A O 1
ATOM 790 N N . LEU A 1 150 ? 41.990 34.843 -31.582 1.00 31.07 1228 LEU A N 1
ATOM 791 C CA . LEU A 1 150 ? 41.176 34.458 -32.733 1.00 35.31 1228 LEU A CA 1
ATOM 792 C C . LEU A 1 150 ? 40.343 33.203 -32.502 1.00 36.49 1228 LEU A C 1
ATOM 793 O O . LEU A 1 150 ? 39.329 32.994 -33.166 1.00 38.84 1228 LEU A O 1
ATOM 798 N N . THR A 1 151 ? 40.771 32.366 -31.564 1.00 36.94 1229 THR A N 1
ATOM 799 C CA . THR A 1 151 ? 40.122 31.077 -31.366 1.00 38.61 1229 THR A CA 1
ATOM 800 C C . THR A 1 151 ? 39.599 30.88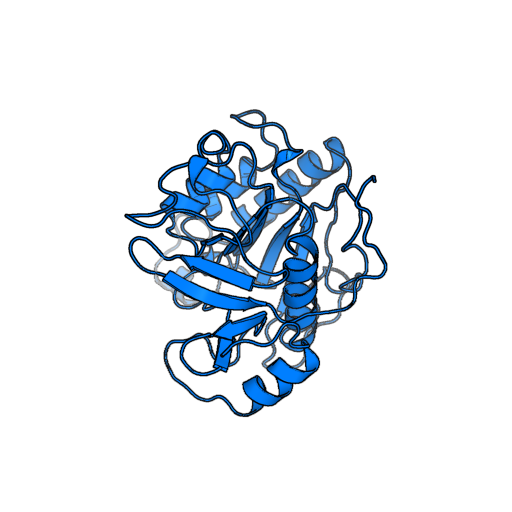3 -29.948 1.00 36.42 1229 THR A C 1
ATOM 801 O O . THR A 1 151 ? 39.216 29.775 -29.573 1.00 38.79 1229 THR A O 1
ATOM 805 N N . ALA A 1 152 ? 39.584 31.954 -29.160 1.00 31.79 1230 ALA A N 1
ATOM 806 C CA . ALA A 1 152 ? 38.994 31.898 -27.827 1.00 30.20 1230 ALA A CA 1
ATOM 807 C C . ALA A 1 152 ? 37.499 31.619 -27.945 1.00 27.54 1230 ALA A C 1
ATOM 808 O O . ALA A 1 152 ? 36.907 30.958 -27.092 1.00 28.47 1230 ALA A O 1
ATOM 810 N N . LEU A 1 153 ? 36.901 32.134 -29.015 1.00 25.46 1231 LEU A N 1
ATOM 811 C CA . LEU A 1 153 ? 35.507 31.862 -29.344 1.00 23.60 1231 LEU A CA 1
ATOM 812 C C . LEU A 1 153 ? 35.389 31.498 -30.817 1.00 24.63 1231 LEU A C 1
ATOM 813 O O . LEU A 1 153 ? 36.165 31.976 -31.643 1.00 25.13 1231 LEU A O 1
ATOM 818 N N . GLY A 1 154 ? 34.416 30.654 -31.145 1.00 25.28 1232 GLY A N 1
ATOM 819 C CA . GLY A 1 154 ? 34.215 30.230 -32.518 1.00 25.33 1232 GLY A CA 1
ATOM 820 C C . GLY A 1 154 ? 33.631 31.331 -33.383 1.00 25.67 1232 GLY A C 1
ATOM 821 O O . GLY A 1 154 ? 33.340 32.426 -32.900 1.00 25.08 1232 GLY A O 1
ATOM 822 N N . SER A 1 155 ? 33.451 31.037 -34.667 1.00 25.08 1233 SER A N 1
ATOM 823 C CA . SER A 1 155 ? 32.902 32.013 -35.601 1.00 25.33 1233 SER A CA 1
ATOM 824 C C . SER A 1 155 ? 31.397 32.189 -35.415 1.00 24.57 1233 SER A C 1
ATOM 825 O O . SER A 1 155 ? 30.770 32.991 -36.107 1.00 24.87 1233 SER A O 1
ATOM 828 N N . ASP A 1 156 ? 30.817 31.441 -34.481 1.00 23.33 1234 ASP A N 1
ATOM 829 C CA . ASP A 1 156 ? 29.409 31.618 -34.150 1.00 24.28 1234 ASP A CA 1
ATOM 830 C C . ASP A 1 156 ? 29.233 32.766 -33.160 1.00 23.38 1234 ASP A C 1
ATOM 831 O O . ASP A 1 156 ? 28.117 33.228 -32.926 1.00 21.04 1234 ASP A O 1
ATOM 836 N N . TYR A 1 157 ? 30.344 33.224 -32.589 1.00 23.07 1235 TYR A N 1
ATOM 837 C CA . TYR A 1 157 ? 30.341 34.378 -31.693 1.00 23.15 1235 TYR A CA 1
ATOM 838 C C . TYR A 1 157 ? 31.019 35.577 -32.341 1.00 23.65 1235 TYR A C 1
ATOM 839 O O . TYR A 1 157 ? 30.541 36.708 -32.237 1.00 23.88 1235 TYR A O 1
ATOM 848 N N . VAL A 1 158 ? 32.142 35.321 -33.004 1.00 22.96 1236 VAL A N 1
ATOM 849 C CA . VAL A 1 158 ? 32.938 36.386 -33.601 1.00 23.58 1236 VAL A CA 1
ATOM 850 C C . VAL A 1 158 ? 32.373 36.814 -34.947 1.00 24.33 1236 VAL A C 1
ATOM 851 O O . VAL A 1 158 ? 32.552 36.130 -35.955 1.00 25.86 1236 VAL A O 1
ATOM 855 N N . GLU A 1 159 ? 31.686 37.950 -34.951 1.00 25.27 1237 GLU A N 1
ATOM 856 C CA . GLU A 1 159 ? 31.124 38.509 -36.172 1.00 26.94 1237 GLU A CA 1
ATOM 857 C C . GLU A 1 159 ? 32.230 39.008 -37.091 1.00 29.04 1237 GLU A C 1
ATOM 858 O O . GLU A 1 159 ? 32.286 38.652 -38.268 1.00 30.22 1237 GLU A O 1
ATOM 864 N N . ARG A 1 160 ? 33.103 39.846 -36.541 1.00 28.34 1238 ARG A N 1
ATOM 865 C CA A ARG A 1 160 ? 34.217 40.419 -37.290 0.45 30.38 1238 ARG A CA 1
ATOM 866 C CA B ARG A 1 160 ? 34.222 40.397 -37.295 0.55 30.16 1238 ARG A CA 1
ATOM 867 C C . ARG A 1 160 ? 35.474 40.474 -36.431 1.00 28.84 1238 ARG A C 1
ATOM 868 O O . ARG A 1 160 ? 35.400 40.745 -35.233 1.00 28.50 1238 ARG A O 1
ATOM 883 N N . PHE A 1 161 ? 36.626 40.225 -37.042 1.00 29.29 1239 PHE A N 1
ATOM 884 C CA . PHE A 1 161 ? 37.894 40.427 -36.353 1.00 29.66 1239 PHE A CA 1
ATOM 885 C C . PHE A 1 161 ? 38.863 41.137 -37.291 1.00 29.85 1239 PHE A C 1
ATOM 886 O O . PHE A 1 161 ? 38.782 40.985 -38.511 1.00 29.85 1239 PHE A O 1
ATOM 894 N N . ALA A 1 162 ? 39.762 41.930 -36.718 1.00 28.35 1240 ALA A N 1
ATOM 895 C CA . ALA A 1 162 ? 40.691 42.727 -37.509 1.00 28.82 1240 ALA A CA 1
ATOM 896 C C . ALA A 1 162 ? 42.095 42.671 -36.923 1.00 29.94 1240 ALA A C 1
ATOM 897 O O . ALA A 1 162 ? 42.277 42.775 -35.710 1.00 27.70 1240 ALA A O 1
ATOM 899 N N . TYR A 1 163 ? 43.085 42.511 -37.795 1.00 33.47 1241 TYR A N 1
ATOM 900 C CA . TYR A 1 163 ? 44.472 42.371 -37.368 1.00 34.69 1241 TYR A CA 1
ATOM 901 C C . TYR A 1 163 ? 45.374 43.403 -38.040 1.00 38.23 1241 TYR A C 1
ATOM 902 O O . TYR A 1 163 ? 46.487 43.659 -37.581 1.00 39.55 1241 TYR A O 1
ATOM 911 N N . ASN A 1 164 ? 44.887 43.987 -39.131 1.00 40.12 1242 ASN A N 1
ATOM 912 C CA . ASN A 1 164 ? 45.578 45.092 -39.787 1.00 43.54 1242 ASN A CA 1
ATOM 913 C C . ASN A 1 164 ? 44.790 46.385 -39.611 1.00 43.86 1242 ASN A C 1
ATOM 914 O O . ASN A 1 164 ? 43.604 46.350 -39.287 1.00 43.76 1242 ASN A O 1
ATOM 919 N N . LEU A 1 165 ? 45.448 47.522 -39.824 1.00 43.82 1243 LEU A N 1
ATOM 920 C CA . LEU A 1 165 ? 44.814 48.821 -39.616 1.00 43.88 1243 LEU A CA 1
ATOM 921 C C . LEU A 1 165 ? 43.611 49.032 -40.532 1.00 43.79 1243 LEU A C 1
ATOM 922 O O . LEU A 1 165 ? 42.547 49.458 -40.080 1.00 42.44 1243 LEU A O 1
ATOM 927 N N . ASP A 1 166 ? 43.786 48.738 -41.818 1.00 44.62 1244 ASP A N 1
ATOM 928 C CA . ASP A 1 166 ? 42.706 48.876 -42.790 1.00 44.93 1244 ASP A CA 1
ATOM 929 C C . ASP A 1 166 ? 41.512 48.008 -42.411 1.00 41.49 1244 ASP A C 1
ATOM 930 O O . ASP A 1 166 ? 40.362 48.385 -42.638 1.00 41.16 1244 ASP A O 1
ATOM 935 N N . GLY A 1 167 ? 41.794 46.848 -41.828 1.00 38.52 1245 GLY A N 1
ATOM 936 C CA . GLY A 1 167 ? 40.749 45.957 -41.362 1.00 35.94 1245 GLY A CA 1
ATOM 937 C C . GLY A 1 167 ? 40.000 46.547 -40.183 1.00 36.13 1245 GLY A C 1
ATOM 938 O O . GLY A 1 167 ? 38.783 46.401 -40.074 1.00 35.99 1245 GLY A O 1
ATOM 939 N N . VAL A 1 168 ? 40.731 47.217 -39.297 1.00 34.74 1246 VAL A N 1
ATOM 940 C CA . VAL A 1 168 ? 40.124 47.853 -38.134 1.00 33.05 1246 VAL A CA 1
ATOM 941 C C . VAL A 1 168 ? 39.226 49.010 -38.561 1.00 32.60 1246 VAL A C 1
ATOM 942 O O . VAL A 1 168 ? 38.093 49.125 -38.099 1.00 30.61 1246 VAL A O 1
ATOM 946 N N . VAL A 1 169 ? 39.737 49.854 -39.453 1.00 34.10 1247 VAL A N 1
ATOM 947 C CA . VAL A 1 169 ? 38.977 50.989 -39.970 1.00 36.27 1247 VAL A CA 1
ATOM 948 C C . VAL A 1 169 ? 37.666 50.532 -40.609 1.00 35.37 1247 VAL A C 1
ATOM 949 O O . VAL A 1 169 ? 36.602 51.091 -40.340 1.00 35.36 1247 VAL A O 1
ATOM 953 N N . ALA A 1 170 ? 37.753 49.501 -41.444 1.00 35.11 1248 ALA A N 1
ATOM 954 C CA . ALA A 1 170 ? 36.583 48.959 -42.127 1.00 35.81 1248 ALA A CA 1
ATOM 955 C C . ALA A 1 170 ? 35.589 48.343 -41.147 1.00 33.59 1248 ALA A C 1
ATOM 956 O O . ALA A 1 170 ? 34.380 48.552 -41.264 1.00 31.93 1248 ALA A O 1
ATOM 958 N N . MET A 1 171 ? 36.103 47.585 -40.182 1.00 31.88 1249 MET A N 1
ATOM 959 C CA . MET A 1 171 ? 35.255 46.913 -39.203 1.00 31.23 1249 MET A CA 1
ATOM 960 C C . MET A 1 171 ? 34.514 47.913 -38.321 1.00 32.53 1249 MET A C 1
ATOM 961 O O . MET A 1 171 ? 33.339 47.724 -38.006 1.00 34.71 1249 MET A O 1
ATOM 966 N N . MET A 1 172 ? 35.205 48.977 -37.926 1.00 31.46 1250 MET A N 1
ATOM 967 C CA . MET A 1 172 ? 34.614 49.985 -37.056 1.00 32.75 1250 MET A CA 1
ATOM 968 C C . MET A 1 172 ? 33.517 50.760 -37.781 1.00 33.99 1250 MET A C 1
ATOM 969 O O . MET A 1 172 ? 32.581 51.257 -37.155 1.00 32.95 1250 MET A O 1
ATOM 974 N N . GLY A 1 173 ? 33.635 50.858 -39.101 1.00 34.84 1251 GLY A N 1
ATOM 975 C CA . GLY A 1 173 ? 32.611 51.495 -39.908 1.00 36.05 1251 GLY A CA 1
ATOM 976 C C . GLY A 1 173 ? 31.340 50.669 -39.928 1.00 35.83 1251 GLY A C 1
ATOM 977 O O . GLY A 1 173 ? 30.234 51.206 -39.852 1.00 34.99 1251 GLY A O 1
ATOM 978 N N . GLU A 1 174 ? 31.503 49.353 -40.028 1.00 35.78 1252 GLU A N 1
ATOM 979 C CA . GLU A 1 174 ? 30.372 48.434 -40.018 1.00 36.42 1252 GLU A CA 1
ATOM 980 C C . GLU A 1 174 ? 29.704 48.414 -38.649 1.00 32.97 1252 GLU A C 1
ATOM 981 O O . GLU A 1 174 ? 28.478 48.377 -38.547 1.00 32.34 1252 GLU A O 1
ATOM 987 N N . LEU A 1 175 ? 30.521 48.437 -37.601 1.00 30.26 1253 LEU A N 1
ATOM 988 C CA . LEU A 1 175 ? 30.018 48.424 -36.233 1.00 29.24 1253 LEU A CA 1
ATOM 989 C C . LEU A 1 175 ? 29.221 49.683 -35.917 1.00 29.02 1253 LEU A C 1
ATOM 990 O O . LEU A 1 175 ? 28.154 49.613 -35.309 1.00 29.28 1253 LEU A O 1
ATOM 995 N N . ALA A 1 176 ? 29.745 50.832 -36.333 1.00 28.68 1254 ALA A N 1
ATOM 996 C CA . ALA A 1 176 ? 29.083 52.110 -36.094 1.00 31.35 1254 ALA A CA 1
ATOM 997 C C . ALA A 1 176 ? 27.720 52.165 -36.780 1.00 31.48 1254 ALA A C 1
ATOM 998 O O . ALA A 1 176 ? 26.768 52.729 -36.242 1.00 30.84 1254 ALA A O 1
ATOM 1000 N N . ALA A 1 177 ? 27.635 51.574 -37.967 1.00 31.99 1255 ALA A N 1
ATOM 1001 C CA . ALA A 1 177 ? 26.384 51.535 -38.714 1.00 33.85 1255 ALA A CA 1
ATOM 1002 C C . ALA A 1 177 ? 25.336 50.699 -37.984 1.00 33.01 1255 ALA A C 1
ATOM 1003 O O . ALA A 1 177 ? 24.157 51.051 -37.960 1.00 34.42 1255 ALA A O 1
ATOM 1005 N N . ALA A 1 178 ? 25.771 49.593 -37.390 1.00 30.14 1256 ALA A N 1
ATOM 1006 C CA . ALA A 1 178 ? 24.866 48.721 -36.652 1.00 27.31 1256 ALA A CA 1
ATOM 1007 C C . ALA A 1 178 ? 24.390 49.398 -35.371 1.00 26.80 1256 ALA A C 1
ATOM 1008 O O . ALA A 1 178 ? 23.214 49.319 -35.016 1.00 27.70 1256 ALA A O 1
ATOM 1010 N N . LEU A 1 179 ? 25.310 50.069 -34.687 1.00 25.28 1257 LEU A N 1
ATOM 1011 C CA . LEU A 1 179 ? 24.993 50.753 -33.439 1.00 25.33 1257 LEU A CA 1
ATOM 1012 C C . LEU A 1 179 ? 24.069 51.947 -33.671 1.00 27.59 1257 LEU A C 1
ATOM 1013 O O . LEU A 1 179 ? 23.192 52.229 -32.854 1.00 28.26 1257 LEU A O 1
ATOM 1018 N N . ALA A 1 180 ? 24.268 52.640 -34.788 1.00 28.78 1258 ALA A N 1
ATOM 1019 C CA . ALA A 1 180 ? 23.465 53.814 -35.120 1.00 30.27 1258 ALA A CA 1
ATOM 1020 C C . ALA A 1 180 ? 22.004 53.447 -35.357 1.00 30.99 1258 ALA A C 1
ATOM 1021 O O . ALA A 1 180 ? 21.109 54.273 -35.173 1.00 31.23 1258 ALA A O 1
ATOM 1023 N N . GLY A 1 181 ? 21.768 52.205 -35.765 1.00 25.90 1259 GLY A N 1
ATOM 1024 C CA . GLY A 1 181 ? 20.421 51.736 -36.027 1.00 26.03 1259 GLY A CA 1
ATOM 1025 C C . GLY A 1 181 ? 19.672 51.344 -34.768 1.00 26.76 1259 GLY A C 1
ATOM 1026 O O . GLY A 1 181 ? 18.457 51.160 -34.796 1.00 26.94 1259 GLY A O 1
ATOM 1027 N N . ARG A 1 182 ? 20.387 51.225 -33.654 1.00 25.31 1260 ARG A N 1
ATOM 1028 C CA . ARG A 1 182 ? 19.773 50.749 -32.419 1.00 25.44 1260 ARG A CA 1
ATOM 1029 C C . ARG A 1 182 ? 19.095 51.869 -31.629 1.00 29.02 1260 ARG A C 1
ATOM 1030 O O . ARG A 1 182 ? 19.522 52.234 -30.531 1.00 27.39 1260 ARG A O 1
ATOM 1038 N N . GLU A 1 183 ? 18.024 52.395 -32.215 1.00 30.13 1261 GLU A N 1
ATOM 1039 C CA . GLU A 1 183 ? 17.170 53.400 -31.592 1.00 31.96 1261 GLU A CA 1
ATOM 1040 C C . GLU A 1 183 ? 15.914 53.533 -32.446 1.00 30.05 1261 GLU A C 1
ATOM 1041 O O . GLU A 1 183 ? 15.926 53.155 -33.616 1.00 29.94 1261 GLU A O 1
ATOM 1047 N N . PRO A 1 184 ? 14.820 54.059 -31.871 1.00 30.10 1262 PRO A N 1
ATOM 1048 C CA . PRO A 1 184 ? 13.600 54.186 -32.677 1.00 29.79 1262 PRO A CA 1
ATOM 1049 C C . PRO A 1 184 ? 13.747 55.198 -33.809 1.00 31.22 1262 PRO A C 1
ATOM 1050 O O . PRO A 1 184 ? 14.620 56.064 -33.738 1.00 32.05 1262 PRO A O 1
ATOM 1054 N N . PRO A 1 185 ? 12.910 55.080 -34.850 1.00 32.54 1263 PRO A N 1
ATOM 1055 C CA . PRO A 1 185 ? 12.833 56.117 -35.883 1.00 34.80 1263 PRO A CA 1
ATOM 1056 C C . PRO A 1 185 ? 12.420 57.449 -35.269 1.00 37.67 1263 PRO A C 1
ATOM 1057 O O . PRO A 1 185 ? 11.721 57.455 -34.256 1.00 37.46 1263 PRO A O 1
ATOM 1061 N N . PRO A 1 186 ? 12.849 58.568 -35.870 1.00 41.25 1264 PRO A N 1
ATOM 1062 C CA . PRO A 1 186 ? 12.566 59.889 -35.300 1.00 44.40 1264 PRO A CA 1
ATOM 1063 C C . PRO A 1 186 ? 11.110 60.321 -35.459 1.00 45.39 1264 PRO A C 1
ATOM 1064 O O . PRO A 1 186 ? 10.461 59.968 -36.444 1.00 45.86 1264 PRO A O 1
ATOM 1068 N N . GLY A 1 187 ? 10.611 61.074 -34.483 1.00 45.87 1265 GLY A N 1
ATOM 1069 C CA . GLY A 1 187 ? 9.309 61.709 -34.579 1.00 47.62 1265 GLY A CA 1
ATOM 1070 C C . GLY A 1 187 ? 8.102 60.792 -34.523 1.00 46.70 1265 GLY A C 1
ATOM 1071 O O . GLY A 1 187 ? 7.081 61.070 -35.152 1.00 48.42 1265 GLY A O 1
ATOM 1072 N N . LEU A 1 188 ? 8.206 59.702 -33.771 1.00 42.73 1266 LEU A N 1
ATOM 1073 C CA . LEU A 1 188 ? 7.074 58.799 -33.597 1.00 41.55 1266 LEU A CA 1
ATOM 1074 C C . LEU A 1 188 ? 6.184 59.267 -32.453 1.00 42.24 1266 LEU A C 1
ATOM 1075 O O . LEU A 1 188 ? 6.640 59.959 -31.543 1.00 42.68 1266 LEU A O 1
ATOM 1080 N N . SER A 1 189 ? 4.911 58.891 -32.504 1.00 42.65 1267 SER A N 1
ATOM 1081 C CA . SER A 1 189 ? 3.985 59.218 -31.430 1.00 44.69 1267 SER A CA 1
ATOM 1082 C C . SER A 1 189 ? 4.267 58.339 -30.221 1.00 43.53 1267 SER A C 1
ATOM 1083 O O . SER A 1 189 ? 5.006 57.359 -30.318 1.00 39.99 1267 SER A O 1
ATOM 1086 N N . ALA A 1 190 ? 3.682 58.694 -29.083 1.00 45.05 1268 ALA A N 1
ATOM 1087 C CA . ALA A 1 190 ? 3.814 57.877 -27.886 1.00 44.85 1268 ALA A CA 1
ATOM 1088 C C . ALA A 1 190 ? 3.235 56.492 -28.144 1.00 43.95 1268 ALA A C 1
ATOM 1089 O O . ALA A 1 190 ? 3.881 55.486 -27.865 1.00 42.44 1268 ALA A O 1
ATOM 1091 N N . GLU A 1 191 ? 2.027 56.456 -28.703 1.00 45.86 1269 GLU A N 1
ATOM 1092 C CA . GLU A 1 191 ? 1.347 55.205 -29.039 1.00 47.41 1269 GLU A CA 1
ATOM 1093 C C . GLU A 1 191 ? 2.210 54.292 -29.903 1.00 47.88 1269 GLU A C 1
ATOM 1094 O O . GLU A 1 191 ? 2.238 53.078 -29.704 1.00 47.81 1269 GLU A O 1
ATOM 1100 N N . GLU A 1 192 ? 2.906 54.887 -30.866 1.00 50.42 1270 GLU A N 1
ATOM 1101 C CA . GLU A 1 192 ? 3.772 54.136 -31.764 1.00 51.41 1270 GLU A CA 1
ATOM 1102 C C . GLU A 1 192 ? 4.975 53.569 -31.019 1.00 50.05 1270 GLU A C 1
ATOM 1103 O O . GLU A 1 192 ? 5.329 52.402 -31.190 1.00 49.54 1270 GLU A O 1
ATOM 1109 N N . LEU A 1 193 ? 5.596 54.401 -30.188 1.00 49.09 1271 LEU A N 1
ATOM 1110 C CA . LEU A 1 193 ? 6.767 53.992 -29.418 1.00 46.26 1271 LEU A CA 1
ATOM 1111 C C . LEU A 1 193 ? 6.429 52.884 -28.426 1.00 47.22 1271 LEU A C 1
ATOM 1112 O O . LEU A 1 193 ? 7.277 52.060 -28.090 1.00 46.13 1271 LEU A O 1
ATOM 1117 N N . LEU A 1 194 ? 5.185 52.868 -27.963 1.00 49.68 1272 LEU A N 1
ATOM 1118 C CA . LEU A 1 194 ? 4.728 51.872 -27.001 1.00 51.95 1272 LEU A CA 1
ATOM 1119 C C . LEU A 1 194 ? 4.605 50.482 -27.609 1.00 51.93 1272 LEU A C 1
ATOM 1120 O O . LEU A 1 194 ? 4.791 49.478 -26.923 1.00 51.41 1272 LEU A O 1
ATOM 1125 N N . SER A 1 195 ? 4.282 50.443 -28.898 1.00 53.37 1273 SER A N 1
ATOM 1126 C CA . SER A 1 195 ? 3.919 49.208 -29.586 1.00 55.23 1273 SER A CA 1
ATOM 1127 C C . SER A 1 195 ? 4.961 48.098 -29.478 1.00 55.26 1273 SER A C 1
ATOM 1128 O O . SER A 1 195 ? 4.611 46.921 -29.389 1.00 57.20 1273 SER A O 1
ATOM 1131 N N . ARG A 1 196 ? 6.236 48.471 -29.474 1.00 52.21 1274 ARG A N 1
ATOM 1132 C CA . ARG A 1 196 ? 7.297 47.481 -29.606 1.00 49.04 1274 ARG A CA 1
ATOM 1133 C C . ARG A 1 196 ? 8.669 47.994 -29.195 1.00 46.86 1274 ARG A C 1
ATOM 1134 O O . ARG A 1 196 ? 8.840 49.169 -28.874 1.00 46.28 1274 ARG A O 1
ATOM 1142 N N . SER A 1 197 ? 9.643 47.090 -29.210 1.00 46.69 1275 SER A N 1
ATOM 1143 C CA . SER A 1 197 ? 11.045 47.475 -29.206 1.00 45.81 1275 SER A CA 1
ATOM 1144 C C . SER A 1 197 ? 11.437 47.689 -30.661 1.00 43.08 1275 SER A C 1
ATOM 1145 O O . SER A 1 197 ? 11.065 46.899 -31.530 1.00 43.57 1275 SER A O 1
ATOM 1148 N N . TRP A 1 198 ? 12.176 48.757 -30.936 1.00 39.38 1276 TRP A N 1
ATOM 1149 C CA . TRP A 1 198 ? 12.382 49.176 -32.316 1.00 36.09 1276 TRP A CA 1
ATOM 1150 C C . TRP A 1 198 ? 13.692 48.685 -32.917 1.00 32.90 1276 TRP A C 1
ATOM 1151 O O . TRP A 1 198 ? 13.904 48.792 -34.125 1.00 32.49 1276 TRP A O 1
ATOM 1162 N N . TRP A 1 199 ? 14.567 48.142 -32.079 1.00 30.90 1277 TRP A N 1
ATOM 1163 C CA . TRP A 1 199 ? 15.739 47.444 -32.586 1.00 29.01 1277 TRP A CA 1
ATOM 1164 C C . TRP A 1 199 ? 15.858 46.087 -31.910 1.00 27.90 1277 TRP A C 1
ATOM 1165 O O . TRP A 1 199 ? 15.476 45.920 -30.752 1.00 28.94 1277 TRP A O 1
ATOM 1176 N N . SER A 1 200 ? 16.374 45.118 -32.653 1.00 26.00 1278 SER A N 1
ATOM 1177 C CA . SER A 1 200 ? 16.565 43.774 -32.137 1.00 26.37 1278 SER A CA 1
ATOM 1178 C C . SER A 1 200 ? 17.949 43.282 -32.514 1.00 24.21 1278 SER A C 1
ATOM 1179 O O . SER A 1 200 ? 18.510 43.697 -33.529 1.00 21.27 1278 SER A O 1
ATOM 1182 N N . GLY A 1 201 ? 18.504 42.401 -31.694 1.00 22.65 1279 GLY A N 1
ATOM 1183 C CA . GLY A 1 201 ? 19.812 41.853 -31.979 1.00 22.37 1279 GLY A CA 1
ATOM 1184 C C . GLY A 1 201 ? 20.586 41.513 -30.727 1.00 23.12 1279 GLY A C 1
ATOM 1185 O O . GLY A 1 201 ? 20.175 41.860 -29.620 1.00 22.96 1279 GLY A O 1
ATOM 1186 N N . PRO A 1 202 ? 21.727 40.837 -30.900 1.00 23.35 1280 PRO A N 1
ATOM 1187 C CA . PRO A 1 202 ? 22.533 40.373 -29.774 1.00 23.07 1280 PRO A CA 1
ATOM 1188 C C . PRO A 1 202 ? 23.317 41.493 -29.114 1.00 23.69 1280 PRO A C 1
ATOM 1189 O O . PRO A 1 202 ? 23.461 42.586 -29.670 1.00 21.91 1280 PRO A O 1
ATOM 1193 N N . GLU A 1 203 ? 23.802 41.207 -27.910 1.00 24.71 1281 GLU A N 1
ATOM 1194 C CA . GLU A 1 203 ? 24.728 42.086 -27.206 1.00 26.51 1281 GLU A CA 1
ATOM 1195 C C . GLU A 1 203 ? 26.030 42.152 -27.992 1.00 23.48 1281 GLU A C 1
ATOM 1196 O O . GLU A 1 203 ? 26.514 41.133 -28.480 1.00 24.74 1281 GLU A O 1
ATOM 1202 N N . ILE A 1 204 ? 26.577 43.354 -28.141 1.00 21.01 1282 ILE A N 1
ATOM 1203 C CA . ILE A 1 204 ? 27.796 43.546 -28.920 1.00 21.75 1282 ILE A CA 1
ATOM 1204 C C . ILE A 1 204 ? 28.996 43.815 -28.019 1.00 22.76 1282 ILE A C 1
ATOM 1205 O O . ILE A 1 204 ? 29.013 44.786 -27.264 1.00 22.70 1282 ILE A O 1
ATOM 1210 N N . PHE A 1 205 ? 29.993 42.940 -28.098 1.00 21.74 1283 PHE A N 1
ATOM 1211 C CA . PHE A 1 205 ? 31.229 43.116 -27.348 1.00 20.87 1283 PHE A CA 1
ATOM 1212 C C . PHE A 1 205 ? 32.358 43.568 -28.265 1.00 20.94 1283 PHE A C 1
ATOM 1213 O O . PHE A 1 205 ? 32.842 42.793 -29.091 1.00 22.73 1283 PHE A O 1
ATOM 1221 N N . LEU A 1 206 ? 32.766 44.825 -28.129 1.00 20.51 1284 LEU A N 1
ATOM 1222 C CA . LEU A 1 206 ? 33.943 45.317 -28.829 1.00 21.88 1284 LEU A CA 1
ATOM 1223 C C . LEU A 1 206 ? 35.170 45.060 -27.967 1.00 22.13 1284 LEU A C 1
ATOM 1224 O O . LEU A 1 206 ? 35.391 45.743 -26.967 1.00 24.24 1284 LEU A O 1
ATOM 1229 N N . ILE A 1 207 ? 35.958 44.064 -28.353 1.00 22.43 1285 ILE A N 1
ATOM 1230 C CA . ILE A 1 207 ? 37.120 43.670 -27.569 1.00 22.81 1285 ILE A CA 1
ATOM 1231 C C . ILE A 1 207 ? 38.411 44.041 -28.287 1.00 23.33 1285 ILE A C 1
ATOM 1232 O O . ILE A 1 207 ? 38.675 43.572 -29.394 1.00 23.00 1285 ILE A O 1
ATOM 1237 N N . VAL A 1 208 ? 39.208 44.892 -27.650 1.00 22.60 1286 VAL A N 1
ATOM 1238 C CA . VAL A 1 208 ? 40.442 45.385 -28.250 1.00 23.21 1286 VAL A CA 1
ATOM 1239 C C . VAL A 1 208 ? 41.660 45.073 -27.386 1.00 23.40 1286 VAL A C 1
ATOM 1240 O O . VAL A 1 208 ? 41.773 45.555 -26.259 1.00 23.49 1286 VAL A O 1
ATOM 1244 N N . ASP A 1 209 ? 42.568 44.263 -27.919 1.00 23.65 1287 ASP A N 1
ATOM 1245 C CA . ASP A 1 209 ? 43.822 43.971 -27.236 1.00 24.99 1287 ASP A CA 1
ATOM 1246 C C . ASP A 1 209 ? 44.920 44.862 -27.809 1.00 24.78 1287 ASP A C 1
ATOM 1247 O O . ASP A 1 209 ? 44.967 45.088 -29.018 1.00 22.87 1287 ASP A O 1
ATOM 1252 N N . ASP A 1 210 ? 45.780 45.378 -26.932 1.00 25.38 1288 ASP A N 1
ATOM 1253 C CA . ASP A 1 210 ? 46.916 46.211 -27.331 1.00 24.83 1288 ASP A CA 1
ATOM 1254 C C . ASP A 1 210 ? 46.494 47.450 -28.118 1.00 25.93 1288 ASP A C 1
ATOM 1255 O O . ASP A 1 210 ? 46.888 47.626 -29.271 1.00 26.71 1288 ASP A O 1
ATOM 1260 N N . ILE A 1 211 ? 45.706 48.313 -27.485 1.00 28.34 1289 ILE A N 1
ATOM 1261 C CA . ILE A 1 211 ? 45.205 49.515 -28.144 1.00 29.99 1289 ILE A CA 1
ATOM 1262 C C . ILE A 1 211 ? 46.325 50.522 -28.412 1.00 31.36 1289 ILE A C 1
ATOM 1263 O O . ILE A 1 211 ? 46.163 51.441 -29.214 1.00 33.16 1289 ILE A O 1
ATOM 1268 N N . GLN A 1 212 ? 47.468 50.338 -27.755 1.00 30.62 1290 GLN A N 1
ATOM 1269 C CA . GLN A 1 212 ? 48.591 51.259 -27.917 1.00 31.00 1290 GLN A CA 1
ATOM 1270 C C . GLN A 1 212 ? 49.168 51.206 -29.330 1.00 33.55 1290 GLN A C 1
ATOM 1271 O O . GLN A 1 212 ? 49.867 52.124 -29.758 1.00 35.31 1290 GLN A O 1
ATOM 1277 N N . GLN A 1 213 ? 48.873 50.129 -30.051 1.00 32.54 1291 GLN A N 1
ATOM 1278 C CA . GLN A 1 213 ? 49.386 49.954 -31.404 1.00 35.95 1291 GLN A CA 1
ATOM 1279 C C . GLN A 1 213 ? 48.583 50.751 -32.425 1.00 36.43 1291 GLN A C 1
ATOM 1280 O O . GLN A 1 213 ? 49.026 50.950 -33.555 1.00 38.53 1291 GLN A O 1
ATOM 1286 N N . LEU A 1 214 ? 47.400 51.202 -32.023 1.00 35.48 1292 LEU A N 1
ATOM 1287 C CA . LEU A 1 214 ? 46.550 52.000 -32.899 1.00 38.59 1292 LEU A CA 1
ATOM 1288 C C . LEU A 1 214 ? 46.979 53.464 -32.893 1.00 41.76 1292 LEU A C 1
ATOM 1289 O O . LEU A 1 214 ? 47.527 53.947 -31.903 1.00 43.24 1292 LEU A O 1
ATOM 1294 N N . PRO A 1 215 ? 46.741 54.174 -34.006 1.00 44.48 1293 PRO A N 1
ATOM 1295 C CA . PRO A 1 215 ? 47.014 55.615 -34.041 1.00 48.10 1293 PRO A CA 1
ATOM 1296 C C . PRO A 1 215 ? 46.100 56.382 -33.088 1.00 51.78 1293 PRO A C 1
ATOM 1297 O O . PRO A 1 215 ? 44.912 56.075 -33.010 1.00 50.85 1293 PRO A O 1
ATOM 1301 N N . PRO A 1 216 ? 46.653 57.360 -32.356 1.00 56.82 1294 PRO A N 1
ATOM 1302 C CA . PRO A 1 216 ? 45.869 58.180 -31.430 1.00 58.94 1294 PRO A CA 1
ATOM 1303 C C . PRO A 1 216 ? 45.320 59.445 -32.087 1.00 63.26 1294 PRO A C 1
ATOM 1304 O O . PRO A 1 216 ? 45.630 59.720 -33.247 1.00 65.19 1294 PRO A O 1
ATOM 1308 N N . GLY A 1 217 ? 44.517 60.203 -31.347 1.00 65.12 1295 GLY A N 1
ATOM 1309 C CA . GLY A 1 217 ? 43.950 61.439 -31.855 1.00 68.52 1295 GLY A CA 1
ATOM 1310 C C . GLY A 1 217 ? 42.692 61.206 -32.669 1.00 70.10 1295 GLY A C 1
ATOM 1311 O O . GLY A 1 217 ? 41.977 60.228 -32.453 1.00 68.23 1295 GLY A O 1
ATOM 1312 N N . PHE A 1 218 ? 42.419 62.106 -33.610 1.00 74.26 1296 PHE A N 1
ATOM 1313 C CA . PHE A 1 218 ? 41.240 61.984 -34.460 1.00 76.28 1296 PHE A CA 1
ATOM 1314 C C . PHE A 1 218 ? 41.458 60.938 -35.550 1.00 76.75 1296 PHE A C 1
ATOM 1315 O O . PHE A 1 218 ? 40.515 60.499 -36.208 1.00 75.87 1296 PHE A O 1
ATOM 1323 N N . ASP A 1 219 ? 42.716 60.548 -35.728 1.00 77.94 1297 ASP A N 1
ATOM 1324 C CA . ASP A 1 219 ? 43.093 59.521 -36.693 1.00 77.69 1297 ASP A CA 1
ATOM 1325 C C . ASP A 1 219 ? 42.472 58.197 -36.249 1.00 72.03 1297 ASP A C 1
ATOM 1326 O O . ASP A 1 219 ? 41.947 57.440 -37.077 1.00 72.47 1297 ASP A O 1
ATOM 1331 N N . SER A 1 220 ? 42.510 57.962 -34.934 1.00 66.17 1298 SER A N 1
ATOM 1332 C CA . SER A 1 220 ? 42.051 56.720 -34.306 1.00 59.36 1298 SER A CA 1
ATOM 1333 C C . SER A 1 220 ? 40.847 56.094 -34.992 1.00 54.88 1298 SER A C 1
ATOM 1334 O O . SER A 1 220 ? 39.811 56.737 -35.152 1.00 55.11 1298 SER A O 1
ATOM 1337 N N . PRO A 1 221 ? 40.991 54.829 -35.404 1.00 51.78 1299 PRO A N 1
ATOM 1338 C CA . PRO A 1 221 ? 39.946 54.104 -36.133 1.00 50.44 1299 PRO A CA 1
ATOM 1339 C C . PRO A 1 221 ? 38.721 53.858 -35.265 1.00 48.61 1299 PRO A C 1
ATOM 1340 O O . PRO A 1 221 ? 37.643 53.561 -35.779 1.00 50.60 1299 PRO A O 1
ATOM 1344 N N . LEU A 1 222 ? 38.895 53.994 -33.955 1.00 45.89 1300 LEU A N 1
ATOM 1345 C CA . LEU A 1 222 ? 37.838 53.704 -32.996 1.00 44.09 1300 LEU A CA 1
ATOM 1346 C C . LEU A 1 222 ? 36.931 54.907 -32.749 1.00 45.72 1300 LEU A C 1
ATOM 1347 O O . LEU A 1 222 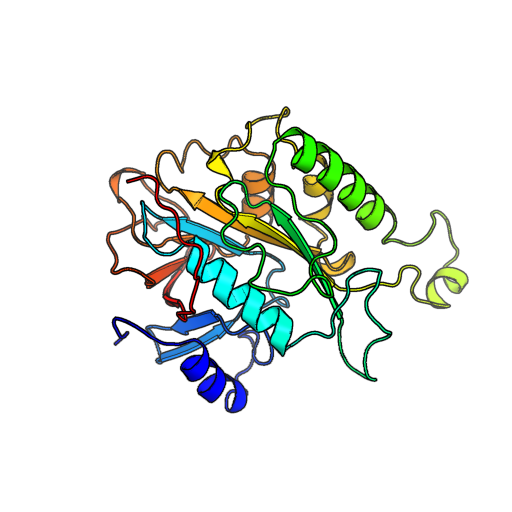? 36.036 54.848 -31.907 1.00 44.52 1300 LEU A O 1
ATOM 1352 N N . HIS A 1 223 ? 37.159 55.992 -33.483 1.00 48.30 1301 HIS A N 1
ATOM 1353 C CA . HIS A 1 223 ? 36.447 57.242 -33.224 1.00 50.25 1301 HIS A CA 1
ATOM 1354 C C . HIS A 1 223 ? 34.955 57.143 -33.541 1.00 48.90 1301 HIS A C 1
ATOM 1355 O O . HIS A 1 223 ? 34.154 57.916 -33.015 1.00 50.68 1301 HIS A O 1
ATOM 1362 N N . LYS A 1 224 ? 34.581 56.190 -34.390 1.00 45.91 1302 LYS A N 1
ATOM 1363 C CA . LYS A 1 224 ? 33.184 56.029 -34.784 1.00 44.04 1302 LYS A CA 1
ATOM 1364 C C . LYS A 1 224 ? 32.343 55.325 -33.718 1.00 39.41 1302 LYS A C 1
ATOM 1365 O O . LYS A 1 224 ? 31.114 55.367 -33.764 1.00 38.49 1302 LYS A O 1
ATOM 1371 N N . ALA A 1 225 ? 33.003 54.681 -32.760 1.00 37.07 1303 ALA A N 1
ATOM 1372 C CA . ALA A 1 225 ? 32.296 53.978 -31.692 1.00 33.60 1303 ALA A CA 1
ATOM 1373 C C . ALA A 1 225 ? 32.164 54.836 -30.441 1.00 31.46 1303 ALA A C 1
ATOM 1374 O O . ALA A 1 225 ? 31.345 54.550 -29.568 1.00 31.38 1303 ALA A O 1
ATOM 1376 N N . VAL A 1 226 ? 32.979 55.883 -30.362 1.00 31.31 1304 VAL A N 1
ATOM 1377 C CA . VAL A 1 226 ? 32.985 56.786 -29.212 1.00 32.31 1304 VAL A CA 1
ATOM 1378 C C . VAL A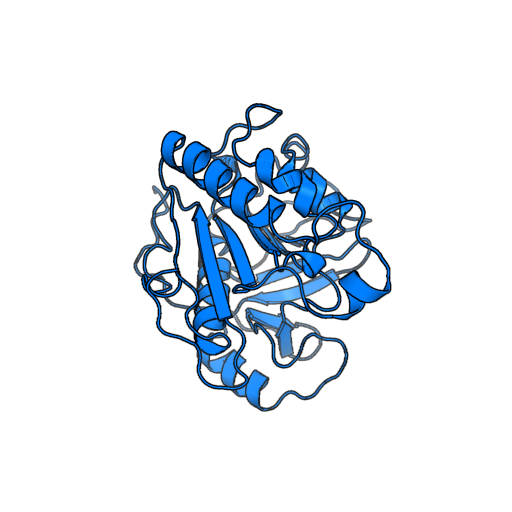 1 226 ? 31.602 57.358 -28.833 1.00 33.10 1304 VAL A C 1
ATOM 1379 O O . VAL A 1 226 ? 31.265 57.390 -27.648 1.00 33.48 1304 VAL A O 1
ATOM 1383 N N . PRO A 1 227 ? 30.789 57.796 -29.820 1.00 33.75 1305 PRO A N 1
ATOM 1384 C CA . PRO A 1 227 ? 29.497 58.376 -29.423 1.00 32.69 1305 PRO A CA 1
ATOM 1385 C C . PRO A 1 227 ? 28.534 57.415 -28.715 1.00 31.50 1305 PRO A C 1
ATOM 1386 O O . PRO A 1 227 ? 27.547 57.875 -28.142 1.00 32.64 1305 PRO A O 1
ATOM 1390 N N . PHE A 1 228 ? 28.810 56.115 -28.748 1.00 30.13 1306 PHE A N 1
ATOM 1391 C CA . PHE A 1 228 ? 27.892 55.136 -28.169 1.00 29.80 1306 PHE A CA 1
ATOM 1392 C C . PHE A 1 228 ? 28.305 54.692 -26.769 1.00 30.59 1306 PHE A C 1
ATOM 1393 O O . PHE A 1 228 ? 27.558 53.984 -26.093 1.00 31.37 1306 PHE A O 1
ATOM 1401 N N . VAL A 1 229 ? 29.489 55.113 -26.340 1.00 31.08 1307 VAL A N 1
ATOM 1402 C CA . VAL A 1 229 ? 30.041 54.701 -25.051 1.00 31.62 1307 VAL A CA 1
ATOM 1403 C C . VAL A 1 229 ? 29.153 55.130 -23.884 1.00 33.24 1307 VAL A C 1
ATOM 1404 O O . VAL A 1 229 ? 28.920 54.361 -22.949 1.00 31.81 1307 VAL A O 1
ATOM 1408 N N . ASN A 1 230 ? 28.640 56.354 -23.955 1.00 35.36 1308 ASN A N 1
ATOM 1409 C CA . ASN A 1 230 ? 27.882 56.934 -22.854 1.00 38.15 1308 ASN A CA 1
ATOM 1410 C C . ASN A 1 230 ? 26.470 56.364 -22.718 1.00 37.46 1308 ASN A C 1
ATOM 1411 O O . ASN A 1 230 ? 25.870 56.428 -21.646 1.00 39.41 1308 ASN A O 1
ATOM 1416 N N . ARG A 1 231 ? 25.940 55.814 -23.805 1.00 33.71 1309 ARG A N 1
ATOM 1417 C CA . ARG A 1 231 ? 24.624 55.182 -23.775 1.00 31.64 1309 ARG A CA 1
ATOM 1418 C C . ARG A 1 231 ? 24.722 53.734 -24.238 1.00 29.18 1309 ARG A C 1
ATOM 1419 O O . ARG A 1 231 ? 23.858 53.240 -24.963 1.00 27.81 1309 ARG A O 1
ATOM 1427 N N . ALA A 1 232 ? 25.783 53.061 -23.803 1.00 27.78 1310 ALA A N 1
ATOM 1428 C CA . ALA A 1 232 ? 26.088 51.705 -24.244 1.00 27.20 1310 ALA A CA 1
ATOM 1429 C C . ALA A 1 232 ? 25.011 50.698 -23.855 1.00 27.51 1310 ALA A C 1
ATOM 1430 O O . ALA A 1 232 ? 24.701 49.787 -24.624 1.00 25.03 1310 ALA A O 1
ATOM 1432 N N . ALA A 1 233 ? 24.450 50.860 -22.662 1.00 29.14 1311 ALA A N 1
ATOM 1433 C CA . ALA A 1 233 ? 23.436 49.938 -22.164 1.00 30.45 1311 ALA A CA 1
ATOM 1434 C C . ALA A 1 233 ? 22.178 49.969 -23.027 1.00 31.88 1311 ALA A C 1
ATOM 1435 O O . ALA A 1 233 ? 21.479 48.965 -23.156 1.00 34.81 1311 ALA A O 1
ATOM 1437 N N . ASP A 1 234 ? 21.901 51.125 -23.621 1.00 29.19 1312 ASP A N 1
ATOM 1438 C CA . ASP A 1 234 ? 20.706 51.297 -24.439 1.00 29.60 1312 ASP A CA 1
ATOM 1439 C C . ASP A 1 234 ? 20.871 50.704 -25.835 1.00 26.97 1312 ASP A C 1
ATOM 1440 O O . ASP A 1 234 ? 19.884 50.426 -26.518 1.00 26.45 1312 ASP A O 1
ATOM 1445 N N . VAL A 1 235 ? 22.116 50.517 -26.262 1.00 24.34 1313 VAL A N 1
ATOM 1446 C CA . VAL A 1 235 ? 22.381 49.925 -27.568 1.00 23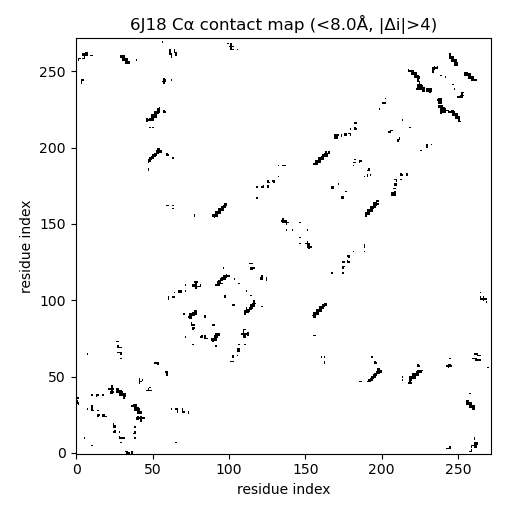.39 1313 VAL A CA 1
ATOM 1447 C C . VAL A 1 235 ? 23.039 48.555 -27.424 1.00 22.98 1313 VAL A C 1
ATOM 1448 O O . VAL A 1 235 ? 23.471 47.959 -28.409 1.00 23.61 1313 VAL A O 1
ATOM 1452 N N . GLY A 1 236 ? 23.106 48.063 -26.191 1.00 22.96 1314 GLY A N 1
ATOM 1453 C CA . GLY A 1 236 ? 23.663 46.752 -25.912 1.00 23.89 1314 GLY A CA 1
ATOM 1454 C C . GLY A 1 236 ? 25.124 46.627 -26.300 1.00 25.19 1314 GLY A C 1
ATOM 1455 O O . GLY A 1 236 ? 25.541 45.617 -26.866 1.00 27.32 1314 GLY A O 1
ATOM 1456 N N . LEU A 1 237 ? 25.903 47.658 -25.992 1.00 22.85 1315 LEU A N 1
ATOM 1457 C CA . LEU A 1 237 ? 27.317 47.682 -26.343 1.00 22.63 1315 LEU A CA 1
ATOM 1458 C C . LEU A 1 237 ? 28.205 47.485 -25.118 1.00 23.01 1315 LEU A C 1
ATOM 1459 O O . LEU A 1 237 ? 27.932 48.027 -24.047 1.00 22.95 1315 LEU A O 1
ATOM 1464 N N . HIS A 1 238 ? 29.264 46.699 -25.285 1.00 23.08 1316 HIS A N 1
ATOM 1465 C CA . HIS A 1 238 ? 30.266 46.520 -24.241 1.00 23.10 1316 HIS A CA 1
ATOM 1466 C C . HIS A 1 238 ? 31.662 46.696 -24.822 1.00 23.57 1316 HIS A C 1
ATOM 1467 O O . HIS A 1 238 ? 32.068 45.951 -25.713 1.00 24.77 1316 HIS A O 1
ATOM 1474 N N . VAL A 1 239 ? 32.392 47.685 -24.320 1.00 22.94 1317 VAL A N 1
ATOM 1475 C CA . VAL A 1 239 ? 33.750 47.937 -24.786 1.00 23.34 1317 VAL A CA 1
ATOM 1476 C C . VAL A 1 239 ? 34.773 47.467 -23.756 1.00 23.93 1317 VAL A C 1
ATOM 1477 O O . VAL A 1 239 ? 34.810 47.963 -22.630 1.00 22.61 1317 VAL A O 1
ATOM 1481 N N . ILE A 1 240 ? 35.596 46.502 -24.151 1.00 24.88 1318 ILE A N 1
ATOM 1482 C CA . ILE A 1 240 ? 36.606 45.936 -23.264 1.00 23.90 1318 ILE A CA 1
ATOM 1483 C C . ILE A 1 240 ? 37.985 46.059 -23.911 1.00 23.18 1318 ILE A C 1
ATOM 1484 O O . ILE A 1 240 ? 38.257 45.433 -24.936 1.00 21.30 1318 ILE A O 1
ATOM 1489 N N . VAL A 1 241 ? 38.848 46.874 -23.309 1.00 21.84 1319 VAL A N 1
ATOM 1490 C CA . VAL A 1 241 ? 40.113 47.263 -23.931 1.00 22.90 1319 VAL A CA 1
ATOM 1491 C C . VAL A 1 241 ? 41.313 47.068 -23.001 1.00 23.98 1319 VAL A C 1
ATOM 1492 O O . VAL A 1 241 ? 41.214 47.288 -21.794 1.00 21.93 1319 VAL A O 1
ATOM 1496 N N . THR A 1 242 ? 42.442 46.648 -23.568 1.00 24.57 1320 THR A N 1
ATOM 1497 C CA . THR A 1 242 ? 43.695 46.586 -22.823 1.00 23.94 1320 THR A CA 1
ATOM 1498 C C . THR A 1 242 ? 44.748 47.509 -23.430 1.00 24.18 1320 THR A C 1
ATOM 1499 O O . THR A 1 242 ? 44.728 47.792 -24.629 1.00 20.29 1320 THR A O 1
ATOM 1503 N N . ARG A 1 243 ? 45.668 47.976 -22.591 1.00 23.91 1321 ARG A N 1
ATOM 1504 C CA . ARG A 1 243 ? 46.787 48.790 -23.051 1.00 25.55 1321 ARG A CA 1
ATOM 1505 C C . ARG A 1 243 ? 48.003 48.575 -22.162 1.00 25.10 1321 ARG A C 1
ATOM 1506 O O . ARG A 1 243 ? 47.870 48.418 -20.950 1.00 24.33 1321 ARG A O 1
ATOM 1514 N N . THR A 1 244 ? 49.187 48.565 -22.768 1.00 25.35 1322 THR A N 1
ATOM 1515 C CA . THR A 1 244 ? 50.426 48.513 -22.002 1.00 26.84 1322 THR A CA 1
ATOM 1516 C C . THR A 1 244 ? 50.536 49.754 -21.118 1.00 28.78 1322 THR A C 1
ATOM 1517 O O . THR A 1 244 ? 50.061 50.829 -21.482 1.00 29.00 1322 THR A O 1
ATOM 1521 N N . PHE A 1 245 ? 51.159 49.598 -19.956 1.00 28.58 1323 PHE A N 1
ATOM 1522 C CA . PHE A 1 245 ? 51.167 50.654 -18.950 1.00 28.60 1323 PHE A CA 1
ATOM 1523 C C . PHE A 1 245 ? 52.128 51.790 -19.288 1.00 29.88 1323 PHE A C 1
ATOM 1524 O O . PHE A 1 245 ? 51.941 52.920 -18.838 1.00 30.60 1323 PHE A O 1
ATOM 1532 N N . GLY A 1 246 ? 53.154 51.487 -20.078 1.00 30.25 1324 GLY A N 1
ATOM 1533 C CA . GLY A 1 246 ? 54.127 52.484 -20.483 1.00 34.54 1324 GLY A CA 1
ATOM 1534 C C . GLY A 1 246 ? 53.502 53.659 -21.212 1.00 38.03 1324 GLY A C 1
ATOM 1535 O O . GLY A 1 246 ? 52.918 53.497 -22.284 1.00 39.59 1324 GLY A O 1
ATOM 1536 N N . GLY A 1 247 ? 53.622 54.845 -20.624 1.00 39.39 1325 GLY A N 1
ATOM 1537 C CA . GLY A 1 247 ? 53.066 56.053 -21.207 1.00 40.70 1325 GLY A CA 1
ATOM 1538 C C . GLY A 1 247 ? 51.565 56.156 -21.018 1.00 40.47 1325 GLY A C 1
ATOM 1539 O O . GLY A 1 247 ? 50.859 56.687 -21.876 1.00 39.71 1325 GLY A O 1
ATOM 1540 N N . TRP A 1 248 ? 51.076 55.657 -19.886 1.00 40.28 1326 TRP A N 1
ATOM 1541 C CA . TRP A 1 248 ? 49.640 55.608 -19.630 1.00 41.52 1326 TRP A CA 1
ATOM 1542 C C . TRP A 1 248 ? 49.007 56.983 -19.443 1.00 45.49 1326 TRP A C 1
ATOM 1543 O O . TRP A 1 248 ? 47.958 57.266 -20.017 1.00 45.51 1326 TRP A O 1
ATOM 1554 N N . SER A 1 249 ? 49.629 57.830 -18.629 1.00 49.57 1327 SER A N 1
ATOM 1555 C CA . SER A 1 249 ? 49.059 59.142 -18.340 1.00 55.54 1327 SER A CA 1
ATOM 1556 C C . SER A 1 249 ? 49.029 60.004 -19.599 1.00 60.21 1327 SER A C 1
ATOM 1557 O O . SER A 1 249 ? 48.241 60.944 -19.702 1.00 62.32 1327 SER A O 1
ATOM 1560 N N . SER A 1 250 ? 49.883 59.664 -20.558 1.00 61.87 1328 SER A N 1
ATOM 1561 C CA . SER A 1 250 ? 49.929 60.366 -21.835 1.00 64.79 1328 SER A CA 1
ATOM 1562 C C . SER A 1 250 ? 49.051 59.687 -22.881 1.00 63.60 1328 SER A C 1
ATOM 1563 O O . SER A 1 250 ? 49.124 60.009 -24.067 1.00 65.23 1328 SER A O 1
ATOM 1566 N N . ALA A 1 251 ? 48.223 58.746 -22.437 1.00 60.77 1329 ALA A N 1
ATOM 1567 C CA . ALA A 1 251 ? 47.362 58.003 -23.351 1.00 59.26 1329 ALA A CA 1
ATOM 1568 C C . ALA A 1 251 ? 45.933 58.536 -23.334 1.00 59.10 1329 ALA A C 1
ATOM 1569 O O . ALA A 1 251 ? 45.041 57.964 -23.964 1.00 57.60 1329 ALA A O 1
ATOM 1571 N N . GLY A 1 252 ? 45.722 59.638 -22.619 1.00 60.64 1330 GLY A N 1
ATOM 1572 C CA . GLY A 1 252 ? 44.441 60.320 -22.627 1.00 60.72 1330 GLY A CA 1
ATOM 1573 C C . GLY A 1 252 ? 44.087 60.805 -24.019 1.00 61.29 1330 GLY A C 1
ATOM 1574 O O . GLY A 1 252 ? 42.920 61.024 -24.337 1.00 61.70 1330 GLY A O 1
ATOM 1575 N N . SER A 1 253 ? 45.111 60.950 -24.857 1.00 62.02 1331 SER A N 1
ATOM 1576 C CA . SER A 1 253 ? 44.956 61.443 -26.224 1.00 62.79 1331 SER A CA 1
ATOM 1577 C C . SER A 1 253 ? 44.148 60.493 -27.111 1.00 60.03 1331 SER A C 1
ATOM 1578 O O . SER A 1 253 ? 43.791 60.841 -28.237 1.00 61.58 1331 SER A O 1
ATOM 1581 N N . ASP A 1 254 ? 43.864 59.297 -26.606 1.00 55.29 1332 ASP A N 1
ATOM 1582 C CA . ASP A 1 254 ? 43.009 58.354 -27.318 1.00 51.77 1332 ASP A CA 1
ATOM 1583 C C . ASP A 1 254 ? 41.545 58.640 -26.990 1.00 47.75 1332 ASP A C 1
ATOM 1584 O O . ASP A 1 254 ? 41.153 58.610 -25.823 1.00 44.45 1332 ASP A O 1
ATOM 1589 N N . PRO A 1 255 ? 40.733 58.921 -28.022 1.00 46.49 1333 PRO A N 1
ATOM 1590 C CA . PRO A 1 255 ? 39.328 59.303 -27.832 1.00 44.10 1333 PRO A CA 1
ATOM 1591 C C . PRO A 1 255 ? 38.483 58.208 -27.182 1.00 40.17 1333 PRO A C 1
ATOM 1592 O O . PRO A 1 255 ? 37.504 58.521 -26.506 1.00 39.66 1333 PRO A O 1
ATOM 1596 N N . MET A 1 256 ? 38.856 56.947 -27.378 1.00 38.15 1334 MET A N 1
ATOM 1597 C CA . MET A 1 256 ? 38.116 55.844 -26.771 1.00 34.52 1334 MET A CA 1
ATOM 1598 C C . MET A 1 256 ? 38.442 55.718 -25.286 1.00 34.10 1334 MET A C 1
ATOM 1599 O O . MET A 1 256 ? 37.545 55.551 -24.462 1.00 34.54 1334 MET A O 1
ATOM 1604 N N . LEU A 1 257 ? 39.726 55.803 -24.951 1.00 32.43 1335 LEU A N 1
ATOM 1605 C CA . LEU A 1 257 ? 40.157 55.722 -23.559 1.00 32.30 1335 LEU A CA 1
ATOM 1606 C C . LEU A 1 257 ? 39.620 56.894 -22.743 1.00 34.71 1335 LEU A C 1
ATOM 1607 O O . LEU A 1 257 ? 39.274 56.741 -21.571 1.00 34.36 1335 LEU A O 1
ATOM 1612 N N . ARG A 1 258 ? 39.555 58.063 -23.371 1.00 36.86 1336 ARG A N 1
ATOM 1613 C CA . ARG A 1 258 ? 39.004 59.253 -22.733 1.00 38.29 1336 ARG A CA 1
ATOM 1614 C C . ARG A 1 258 ? 37.507 59.105 -22.489 1.00 34.32 1336 ARG A C 1
ATOM 1615 O O . ARG A 1 258 ? 36.999 59.475 -21.432 1.00 33.36 1336 ARG A O 1
ATOM 1623 N N . ALA A 1 259 ? 36.808 58.562 -23.479 1.00 32.52 1337 ALA A N 1
ATOM 1624 C CA . ALA A 1 259 ? 35.369 58.350 -23.375 1.00 32.42 1337 ALA A CA 1
ATOM 1625 C C . ALA A 1 259 ? 35.051 57.318 -22.298 1.00 31.68 1337 ALA A C 1
ATOM 1626 O O . ALA A 1 259 ? 34.061 57.444 -21.578 1.00 32.74 1337 ALA A O 1
ATOM 1628 N N . LEU A 1 260 ? 35.897 56.299 -22.191 1.00 29.25 1338 LEU A N 1
ATOM 1629 C CA . LEU A 1 260 ? 35.709 55.262 -21.186 1.00 28.34 1338 LEU A CA 1
ATOM 1630 C C . LEU A 1 260 ? 35.951 55.814 -19.783 1.00 29.81 1338 LEU A C 1
ATOM 1631 O O . LEU A 1 260 ? 35.272 55.428 -18.832 1.00 28.46 1338 LEU A O 1
ATOM 1636 N N . HIS A 1 261 ? 36.915 56.722 -19.657 1.00 32.71 1339 HIS A N 1
ATOM 1637 C CA . HIS A 1 261 ? 37.190 57.357 -18.373 1.00 35.72 1339 HIS A CA 1
ATOM 1638 C C . HIS A 1 261 ? 36.050 58.296 -17.991 1.00 37.90 1339 HIS A C 1
ATOM 1639 O O . HIS A 1 261 ? 35.671 58.383 -16.824 1.00 38.40 1339 HIS A O 1
ATOM 1646 N N . GLN A 1 262 ? 35.507 58.994 -18.983 1.00 39.67 1340 GLN A N 1
ATOM 1647 C CA . GLN A 1 262 ? 34.385 59.897 -18.758 1.00 43.45 1340 GLN A CA 1
ATOM 1648 C C . GLN A 1 262 ? 33.135 59.125 -18.348 1.00 41.78 1340 GLN A C 1
ATOM 1649 O O . GLN A 1 262 ? 32.281 59.644 -17.631 1.00 42.82 1340 GLN A O 1
ATOM 1655 N N . ALA A 1 263 ? 33.036 57.882 -18.806 1.00 38.76 1341 ALA A N 1
ATOM 1656 C CA . ALA A 1 263 ? 31.914 57.020 -18.450 1.00 37.80 1341 ALA A CA 1
ATOM 1657 C C . ALA A 1 263 ? 32.192 56.268 -17.151 1.00 38.12 1341 ALA A C 1
ATOM 1658 O O . ALA A 1 263 ? 31.408 55.411 -16.742 1.00 37.91 1341 ALA A O 1
ATOM 1660 N N . ASN A 1 264 ? 33.314 56.601 -16.515 1.00 38.88 1342 ASN A N 1
ATOM 1661 C CA . ASN A 1 264 ? 33.729 55.988 -15.254 1.00 39.75 1342 ASN A CA 1
ATOM 1662 C C . ASN A 1 264 ? 33.804 54.465 -15.326 1.00 36.28 1342 ASN A C 1
ATOM 1663 O O . ASN A 1 264 ? 33.405 53.769 -14.391 1.00 35.90 1342 ASN A O 1
ATOM 1668 N N . ALA A 1 265 ? 34.316 53.954 -16.441 1.00 31.85 1343 ALA A N 1
ATOM 1669 C CA . ALA A 1 265 ? 34.492 52.517 -16.613 1.00 29.13 1343 ALA A CA 1
ATOM 1670 C C . ALA A 1 265 ? 35.508 51.979 -15.612 1.00 27.90 1343 ALA A C 1
ATOM 1671 O O . ALA A 1 265 ? 36.473 52.667 -15.276 1.00 28.29 1343 ALA A O 1
ATOM 1673 N N . PRO A 1 266 ? 35.283 50.751 -15.121 1.00 28.52 1344 PRO A N 1
ATOM 1674 C CA . PRO A 1 266 ? 36.239 50.089 -14.227 1.00 27.81 1344 PRO A CA 1
ATOM 1675 C C . PRO A 1 266 ? 37.615 49.961 -14.870 1.00 26.15 1344 PRO A C 1
ATOM 1676 O O . PRO A 1 266 ? 37.714 49.614 -16.047 1.00 25.86 1344 PRO A O 1
ATOM 1680 N N . LEU A 1 267 ? 38.661 50.247 -14.104 1.00 24.85 1345 LEU A N 1
ATOM 1681 C CA . LEU A 1 267 ? 40.022 50.173 -14.614 1.00 23.84 1345 LEU A CA 1
ATOM 1682 C C . LEU A 1 267 ? 40.874 49.229 -13.775 1.00 23.80 1345 LEU A C 1
ATOM 1683 O O . LEU A 1 267 ? 41.162 49.507 -12.611 1.00 24.12 1345 LEU A O 1
ATOM 1688 N N . LEU A 1 268 ? 41.268 48.107 -14.369 1.00 22.74 1346 LEU A N 1
ATOM 1689 C CA . LEU A 1 268 ? 42.147 47.166 -13.692 1.00 22.33 1346 LEU A CA 1
ATOM 1690 C C . LEU A 1 268 ? 43.601 47.532 -13.940 1.00 22.17 1346 LEU A C 1
ATOM 1691 O O . LEU A 1 268 ? 44.100 47.411 -15.059 1.00 21.46 1346 LEU A O 1
ATOM 1696 N N . VAL A 1 269 ? 44.278 47.989 -12.894 1.00 22.45 1347 VAL A N 1
ATOM 1697 C CA . VAL A 1 269 ? 45.696 48.299 -12.995 1.00 22.88 1347 VAL A CA 1
ATOM 1698 C C . VAL A 1 269 ? 46.514 47.128 -12.471 1.00 22.91 1347 VAL A C 1
ATOM 1699 O O . VAL A 1 269 ? 46.661 46.949 -11.262 1.00 19.95 1347 VAL A O 1
ATOM 1703 N N . MET A 1 270 ? 47.040 46.323 -13.387 1.00 20.76 1348 MET A N 1
ATOM 1704 C CA . MET A 1 270 ? 47.829 45.160 -13.006 1.00 20.50 1348 MET A CA 1
ATOM 1705 C C . MET A 1 270 ? 49.238 45.609 -12.618 1.00 22.31 1348 MET A C 1
ATOM 1706 O O . MET A 1 270 ? 49.422 46.745 -12.173 1.00 21.66 1348 MET A O 1
ATOM 1711 N N . ASP A 1 271 ? 50.223 44.727 -12.764 1.00 22.25 1349 ASP A N 1
ATOM 1712 C CA . ASP A 1 271 ? 51.606 45.063 -12.423 1.00 23.87 1349 ASP A CA 1
ATOM 1713 C C . ASP A 1 271 ? 52.038 46.365 -13.095 1.00 23.84 1349 ASP A C 1
ATOM 1714 O O . ASP A 1 271 ? 52.001 46.479 -14.319 1.00 21.50 1349 ASP A O 1
ATOM 1719 N N . ALA A 1 272 ? 52.433 47.347 -12.288 1.00 24.51 1350 ALA A N 1
ATOM 1720 C CA . ALA A 1 272 ? 52.705 48.684 -12.805 1.00 27.14 1350 ALA A CA 1
ATOM 1721 C C . ALA A 1 272 ? 53.757 49.445 -11.997 1.00 30.86 1350 ALA A C 1
ATOM 1722 O O . ALA A 1 272 ? 54.298 48.939 -11.015 1.00 29.38 1350 ALA A O 1
ATOM 1724 N N . ASP A 1 273 ? 54.025 50.675 -12.426 1.00 36.06 1351 ASP A N 1
ATOM 1725 C CA . ASP A 1 273 ? 55.080 51.506 -11.855 1.00 39.77 1351 ASP A CA 1
ATOM 1726 C C . ASP A 1 273 ? 54.484 52.755 -11.208 1.00 42.13 1351 ASP A C 1
ATOM 1727 O O . ASP A 1 273 ? 53.739 53.492 -11.854 1.00 42.44 1351 ASP A O 1
ATOM 1732 N N . PRO A 1 274 ? 54.804 52.993 -9.925 1.00 44.51 1352 PRO A N 1
ATOM 1733 C CA . PRO A 1 274 ? 54.367 54.207 -9.223 1.00 47.97 1352 PRO A CA 1
ATOM 1734 C C . PRO A 1 274 ? 54.838 55.499 -9.892 1.00 52.78 1352 PRO A C 1
ATOM 1735 O O . PRO A 1 274 ? 54.223 56.547 -9.696 1.00 53.84 1352 PRO A O 1
ATOM 1739 N N . ASP A 1 275 ? 55.909 55.416 -10.677 1.00 56.88 1353 ASP A N 1
ATOM 1740 C CA . ASP A 1 275 ? 56.522 56.594 -11.290 1.00 61.66 1353 ASP A CA 1
ATOM 1741 C C . ASP A 1 275 ? 55.636 57.270 -12.336 1.00 61.55 1353 ASP A C 1
ATOM 1742 O O . ASP A 1 275 ? 55.950 58.364 -12.806 1.00 64.09 1353 ASP A O 1
ATOM 1747 N N . GLU A 1 276 ? 54.538 56.613 -12.702 1.00 59.10 1354 GLU A N 1
ATOM 1748 C CA . GLU A 1 276 ? 53.571 57.178 -13.639 1.00 57.17 1354 GLU A CA 1
ATOM 1749 C C . GLU A 1 276 ? 52.626 58.138 -12.920 1.00 54.94 1354 GLU A C 1
ATOM 1750 O O . GLU A 1 276 ? 51.775 58.772 -13.545 1.00 55.38 1354 GLU A O 1
ATOM 1756 N N . GLY A 1 277 ? 52.777 58.236 -11.603 1.00 52.25 1355 GLY A N 1
ATOM 1757 C CA . GLY A 1 277 ? 51.950 59.119 -10.800 1.00 50.56 1355 GLY A CA 1
ATOM 1758 C C . GLY A 1 277 ? 50.607 58.519 -10.433 1.00 46.49 1355 GLY A C 1
ATOM 1759 O O . GLY A 1 277 ? 50.424 57.300 -10.469 1.00 42.86 1355 GLY A O 1
ATOM 1760 N N . PHE A 1 278 ? 49.663 59.384 -10.076 1.00 45.83 1356 PHE A N 1
ATOM 1761 C CA . PHE A 1 278 ? 48.319 58.954 -9.716 1.00 44.88 1356 PHE A CA 1
ATOM 1762 C C . PHE A 1 278 ? 47.532 58.537 -10.952 1.00 43.66 1356 PHE A C 1
ATOM 1763 O O . PHE A 1 278 ? 47.524 59.241 -11.963 1.00 45.53 1356 PHE A O 1
ATOM 1771 N N . ILE A 1 279 ? 46.874 57.387 -10.863 1.00 40.44 1357 ILE A N 1
ATOM 1772 C CA . ILE A 1 279 ? 46.055 56.885 -11.958 1.00 38.11 1357 ILE A CA 1
ATOM 1773 C C . ILE A 1 279 ? 44.625 57.396 -11.809 1.00 39.11 1357 ILE A C 1
ATOM 1774 O O . ILE A 1 279 ? 44.120 58.120 -12.666 1.00 40.47 1357 ILE A O 1
ATOM 1779 N N . ARG A 1 280 ? 43.974 57.000 -10.718 1.00 38.57 1358 ARG A N 1
ATOM 1780 C CA A ARG A 1 280 ? 42.638 57.488 -10.396 0.53 38.59 1358 ARG A CA 1
ATOM 1781 C CA B ARG A 1 280 ? 42.635 57.482 -10.393 0.47 38.59 1358 ARG A CA 1
ATOM 1782 C C . ARG A 1 280 ? 42.562 57.873 -8.921 1.00 39.87 1358 ARG A C 1
ATOM 1783 O O . ARG A 1 280 ? 42.944 57.094 -8.047 1.00 39.60 1358 ARG A O 1
ATOM 1798 N N . GLY A 1 281 ? 42.075 59.080 -8.649 1.00 41.31 1359 GLY A N 1
ATOM 1799 C CA . GLY A 1 281 ? 41.987 59.571 -7.286 1.00 43.20 1359 GLY A CA 1
ATOM 1800 C C . GLY A 1 281 ? 43.354 59.694 -6.640 1.00 43.89 1359 GLY A C 1
ATOM 1801 O O . GLY A 1 281 ? 44.237 60.369 -7.166 1.00 43.32 1359 GLY A O 1
ATOM 1802 N N . LYS A 1 282 ? 43.530 59.032 -5.500 1.00 45.67 1360 LYS A N 1
ATOM 1803 C CA . LYS A 1 282 ? 44.804 59.047 -4.786 1.00 47.36 1360 LYS A CA 1
ATOM 1804 C C . LYS A 1 282 ? 45.561 57.734 -4.966 1.00 44.71 1360 LYS A C 1
ATOM 1805 O O . LYS A 1 282 ? 46.482 57.429 -4.209 1.00 44.76 1360 LYS A O 1
ATOM 1811 N N . MET A 1 283 ? 45.171 56.963 -5.975 1.00 41.84 1361 MET A N 1
ATOM 1812 C CA . MET A 1 283 ? 45.755 55.644 -6.192 1.00 38.84 1361 MET A CA 1
ATOM 1813 C C . MET A 1 283 ? 46.791 55.634 -7.311 1.00 38.40 1361 MET A C 1
ATOM 1814 O O . MET A 1 283 ? 46.534 56.111 -8.418 1.00 37.99 1361 MET A O 1
ATOM 1819 N N . LYS A 1 284 ? 47.963 55.084 -7.011 1.00 38.35 1362 LYS A N 1
ATOM 1820 C CA . LYS A 1 284 ? 49.000 54.879 -8.013 1.00 38.29 1362 LYS A CA 1
ATOM 1821 C C . LYS A 1 284 ? 49.087 53.405 -8.389 1.00 35.83 1362 LYS A C 1
ATOM 1822 O O . LYS A 1 284 ? 48.549 52.544 -7.691 1.00 34.29 1362 LYS A O 1
ATOM 1828 N N . GLY A 1 285 ? 49.765 53.118 -9.496 1.00 34.26 1363 GLY A N 1
ATOM 1829 C CA . GLY A 1 285 ? 50.036 51.746 -9.880 1.00 31.35 1363 GLY A CA 1
ATOM 1830 C C . GLY A 1 285 ? 51.194 51.207 -9.064 1.00 30.33 1363 GLY A C 1
ATOM 1831 O O . GLY A 1 285 ? 52.007 51.977 -8.552 1.00 30.71 1363 GLY A O 1
ATOM 1832 N N . GLY A 1 286 ? 51.270 49.887 -8.934 1.00 27.73 1364 GLY A N 1
ATOM 1833 C CA . GLY A 1 286 ? 52.327 49.265 -8.160 1.00 28.12 1364 GLY A CA 1
ATOM 1834 C C . GLY A 1 286 ? 52.661 47.872 -8.652 1.00 28.06 1364 GLY A C 1
ATOM 1835 O O . GLY A 1 286 ? 51.890 47.275 -9.404 1.00 27.32 1364 GLY A O 1
ATOM 1836 N N . PRO A 1 287 ? 53.820 47.344 -8.232 1.00 27.92 1365 PRO A N 1
ATOM 1837 C CA . PRO A 1 287 ? 54.248 46.006 -8.651 1.00 26.04 1365 PRO A CA 1
ATOM 1838 C C . PRO A 1 287 ? 53.326 44.914 -8.112 1.00 25.88 1365 PRO A C 1
ATOM 1839 O O . PRO A 1 287 ? 52.963 44.932 -6.937 1.00 26.14 1365 PRO A O 1
ATOM 1843 N N . LEU A 1 288 ? 52.946 43.982 -8.979 1.00 25.15 1366 LEU A N 1
ATOM 1844 C CA . LEU A 1 288 ? 52.052 42.894 -8.602 1.00 24.55 1366 LEU A CA 1
ATOM 1845 C C . LEU A 1 288 ? 52.449 41.610 -9.320 1.00 27.11 1366 LEU A C 1
ATOM 1846 O O . LEU A 1 288 ? 52.995 41.659 -10.422 1.00 28.03 1366 LEU A O 1
ATOM 1851 N N . PRO A 1 289 ? 52.180 40.451 -8.695 1.00 27.46 1367 PRO A N 1
ATOM 1852 C CA . PRO A 1 289 ? 52.393 39.180 -9.393 1.00 26.96 1367 PRO A CA 1
ATOM 1853 C C . PRO A 1 289 ? 51.485 39.076 -10.612 1.00 24.63 1367 PRO A C 1
ATOM 1854 O O . PRO A 1 289 ? 50.465 39.764 -10.676 1.00 23.01 1367 PRO A O 1
ATOM 1858 N N . ARG A 1 290 ? 51.855 38.234 -11.570 1.00 24.40 1368 ARG A N 1
ATOM 1859 C CA . ARG A 1 290 ? 51.107 38.127 -12.815 1.00 23.71 1368 ARG A CA 1
ATOM 1860 C C . ARG A 1 290 ? 49.690 37.623 -12.573 1.00 22.85 1368 ARG A C 1
ATOM 1861 O O . ARG A 1 290 ? 49.475 36.680 -11.812 1.00 21.78 1368 ARG A O 1
ATOM 1869 N N . GLY A 1 291 ? 48.725 38.273 -13.216 1.00 22.29 1369 GLY A N 1
ATOM 1870 C CA . GLY A 1 291 ? 47.326 37.921 -13.060 1.00 21.67 1369 GLY A CA 1
ATOM 1871 C C . GLY A 1 291 ? 46.632 38.763 -12.007 1.00 21.89 1369 GLY A C 1
ATOM 1872 O O . GLY A 1 291 ? 45.404 38.807 -11.942 1.00 21.05 1369 GLY A O 1
ATOM 1873 N N . ARG A 1 292 ? 47.420 39.437 -11.178 1.00 21.29 1370 ARG A N 1
ATOM 1874 C CA . ARG A 1 292 ? 46.861 40.259 -10.113 1.00 19.87 1370 ARG A CA 1
ATOM 1875 C C . ARG A 1 292 ? 46.748 41.713 -10.550 1.00 21.04 1370 ARG A C 1
ATOM 1876 O O . ARG A 1 292 ? 47.579 42.213 -11.309 1.00 22.22 1370 ARG A O 1
ATOM 1884 N N . GLY A 1 293 ? 45.709 42.387 -10.073 1.00 21.73 1371 GLY A N 1
ATOM 1885 C CA . GLY A 1 293 ? 45.494 43.776 -10.424 1.00 22.59 1371 GLY A CA 1
ATOM 1886 C C . GLY A 1 293 ? 44.704 44.539 -9.381 1.00 22.10 1371 GLY A C 1
ATOM 1887 O O . GLY A 1 293 ? 43.956 43.955 -8.597 1.00 22.20 1371 GLY A O 1
ATOM 1888 N N . LEU A 1 294 ? 44.885 45.854 -9.372 1.00 22.56 1372 LEU A N 1
ATOM 1889 C CA . LEU A 1 294 ? 44.100 46.735 -8.521 1.00 24.50 1372 LEU A CA 1
ATOM 1890 C C . LEU A 1 294 ? 42.908 47.259 -9.313 1.00 23.99 1372 LEU A C 1
ATOM 1891 O O . LEU A 1 294 ? 43.066 48.085 -10.211 1.00 22.46 1372 LEU A O 1
ATOM 1896 N N . LEU A 1 295 ? 41.719 46.760 -8.990 1.00 24.31 1373 LEU A N 1
ATOM 1897 C CA . LEU A 1 295 ? 40.509 47.135 -9.713 1.00 25.61 1373 LEU A CA 1
ATOM 1898 C C . LEU A 1 295 ? 39.983 48.480 -9.223 1.00 26.83 1373 LEU A C 1
ATOM 1899 O O . LEU A 1 295 ? 39.385 48.567 -8.153 1.00 27.09 1373 LEU A O 1
ATOM 1904 N N . MET A 1 296 ? 40.202 49.524 -10.016 1.00 27.09 1374 MET A N 1
ATOM 1905 C CA . MET A 1 296 ? 39.886 50.886 -9.597 1.00 29.05 137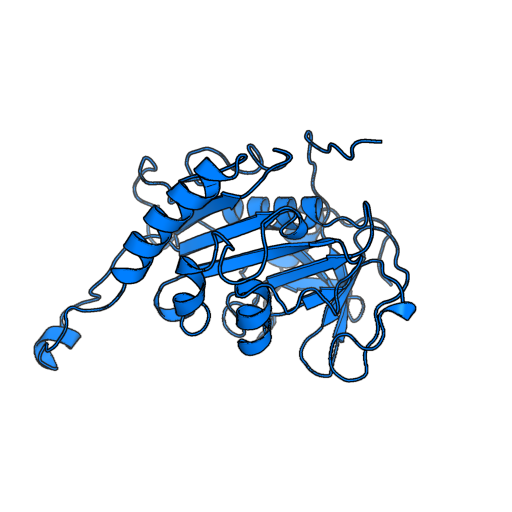4 MET A CA 1
ATOM 1906 C C . MET A 1 296 ? 38.511 51.373 -10.046 1.00 31.27 1374 MET A C 1
ATOM 1907 O O . MET A 1 296 ? 38.071 51.104 -11.165 1.00 29.09 1374 MET A O 1
ATOM 1912 N N . ALA A 1 297 ? 37.840 52.093 -9.151 1.00 34.60 1375 ALA A N 1
ATOM 1913 C CA . ALA A 1 297 ? 36.691 52.918 -9.517 1.00 38.11 1375 ALA A CA 1
ATOM 1914 C C . ALA A 1 297 ? 37.212 54.332 -9.778 1.00 43.18 1375 ALA A C 1
ATOM 1915 O O . ALA A 1 297 ? 38.121 54.520 -10.578 1.00 43.04 1375 ALA A O 1
ATOM 1917 N N . GLU A 1 298 ? 36.662 55.320 -9.084 1.00 48.29 1376 GLU A N 1
ATOM 1918 C CA . GLU A 1 298 ? 37.172 56.683 -9.178 1.00 53.15 1376 GLU A CA 1
ATOM 1919 C C . GLU A 1 298 ? 38.162 57.000 -8.050 1.00 54.28 1376 GLU A C 1
ATOM 1920 O O . GLU A 1 298 ? 39.296 57.438 -8.307 1.00 55.37 1376 GLU A O 1
ATOM 1926 N N . ASP A 1 299 ? 37.748 56.765 -6.807 1.00 54.09 1377 ASP A N 1
ATOM 1927 C CA . ASP A 1 299 ? 38.592 57.076 -5.663 1.00 55.13 1377 ASP A CA 1
ATOM 1928 C C . ASP A 1 299 ? 38.990 55.823 -4.885 1.00 51.73 1377 ASP A C 1
ATOM 1929 O O . ASP A 1 299 ? 39.934 55.855 -4.097 1.00 53.01 1377 ASP A O 1
ATOM 1934 N N . THR A 1 300 ? 38.274 54.724 -5.108 1.00 46.73 1378 THR A N 1
ATOM 1935 C CA . THR A 1 300 ? 38.524 53.497 -4.360 1.00 42.81 1378 THR A CA 1
ATOM 1936 C C . THR A 1 300 ? 38.952 52.343 -5.262 1.00 38.01 1378 THR A C 1
ATOM 1937 O O . THR A 1 300 ? 38.771 52.390 -6.479 1.00 37.42 1378 THR A O 1
ATOM 1941 N N . GLY A 1 301 ? 39.515 51.304 -4.653 1.00 34.03 1379 GLY A N 1
ATOM 1942 C CA . GLY A 1 301 ? 39.956 50.138 -5.397 1.00 32.04 1379 GLY A CA 1
ATOM 1943 C C . GLY A 1 301 ? 40.058 48.879 -4.556 1.00 32.70 1379 GLY A C 1
ATOM 1944 O O . GLY A 1 301 ? 40.113 48.943 -3.328 1.00 34.95 1379 GLY A O 1
ATOM 1945 N N . VAL A 1 302 ? 40.080 47.730 -5.224 1.00 32.15 1380 VAL A N 1
ATOM 1946 C CA . VAL A 1 302 ? 40.240 46.445 -4.551 1.00 31.09 1380 VAL A CA 1
ATOM 1947 C C . VAL A 1 302 ? 41.168 45.545 -5.369 1.00 29.65 1380 VAL A C 1
ATOM 1948 O O . VAL A 1 302 ? 41.093 45.514 -6.598 1.00 28.93 1380 VAL A O 1
ATOM 1952 N N . PHE A 1 303 ? 42.064 44.839 -4.688 1.00 28.72 1381 PHE A N 1
ATOM 1953 C CA . PHE A 1 303 ? 42.976 43.927 -5.368 1.00 27.24 1381 PHE A CA 1
ATOM 1954 C C . PHE A 1 303 ? 42.270 42.625 -5.724 1.00 26.23 1381 PHE A C 1
ATOM 1955 O O . PHE A 1 303 ? 41.576 42.033 -4.896 1.00 28.86 1381 PHE A O 1
ATOM 1963 N N . VAL A 1 304 ? 42.437 42.192 -6.969 1.00 23.49 1382 VAL A N 1
ATOM 1964 C CA . VAL A 1 304 ? 41.823 40.959 -7.439 1.00 22.13 1382 VAL A CA 1
ATOM 1965 C C . VAL A 1 304 ? 42.844 40.068 -8.137 1.00 21.54 1382 VAL A C 1
ATOM 1966 O O . VAL A 1 304 ? 43.878 40.541 -8.612 1.00 20.37 1382 VAL A O 1
ATOM 1970 N N . GLN A 1 305 ? 42.552 38.775 -8.186 1.00 20.34 1383 GLN A N 1
ATOM 1971 C CA . GLN A 1 305 ? 43.359 37.844 -8.962 1.00 21.31 1383 GLN A CA 1
ATOM 1972 C C . GLN A 1 305 ? 42.544 37.342 -10.146 1.00 21.79 1383 GLN A C 1
ATOM 1973 O O . GLN A 1 305 ? 41.541 36.650 -9.969 1.00 21.59 1383 GLN A O 1
ATOM 1979 N N . VAL A 1 306 ? 42.975 37.706 -11.349 1.00 19.18 1384 VAL A N 1
ATOM 1980 C CA . VAL A 1 306 ? 42.260 37.344 -12.569 1.00 19.66 1384 VAL A CA 1
ATOM 1981 C C . VAL A 1 306 ? 42.259 35.835 -12.786 1.00 20.93 1384 VAL A C 1
ATOM 1982 O O . VAL A 1 306 ? 43.286 35.174 -12.621 1.00 20.95 1384 VAL A O 1
ATOM 1986 N N . ALA A 1 307 ? 41.098 35.293 -13.144 1.00 20.80 1385 ALA A N 1
ATOM 1987 C CA . ALA A 1 307 ? 40.982 33.876 -13.458 1.00 21.59 1385 ALA A CA 1
ATOM 1988 C C . ALA A 1 307 ? 41.804 33.533 -14.696 1.00 22.66 1385 ALA A C 1
ATOM 1989 O O . ALA A 1 307 ? 41.632 34.141 -15.754 1.00 22.28 1385 ALA A O 1
ATOM 1991 N N . ALA A 1 308 ? 42.678 32.560 -14.552 1.00 22.38 1386 ALA A N 1
ATOM 1992 C CA . ALA A 1 308 ? 43.515 32.093 -15.642 1.00 23.84 1386 ALA A CA 1
ATOM 1993 C C . ALA A 1 308 ? 42.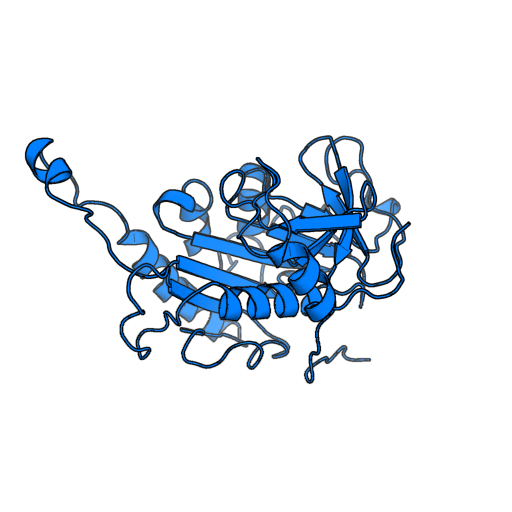838 31.147 -16.634 1.00 26.25 1386 ALA A C 1
ATOM 1994 O O . ALA A 1 308 ? 42.112 30.264 -16.277 1.00 24.99 1386 ALA A O 1
ATOM 1996 N N . THR A 1 309 ? 43.137 31.358 -17.896 1.00 27.50 1387 THR A N 1
ATOM 1997 C CA . THR A 1 309 ? 42.763 30.401 -18.895 1.00 31.96 1387 THR A CA 1
ATOM 1998 C C . THR A 1 309 ? 43.801 30.216 -20.002 1.00 34.40 1387 THR A C 1
ATOM 1999 O O . THR A 1 309 ? 44.626 31.049 -20.217 1.00 32.29 1387 THR A O 1
ATOM 2003 N N . GLU A 1 310 ? 43.745 29.092 -20.675 1.00 37.78 1388 GLU A N 1
ATOM 2004 C CA . GLU A 1 310 ? 44.743 28.785 -21.651 1.00 42.85 1388 GLU A CA 1
ATOM 2005 C C . GLU A 1 310 ? 44.632 29.625 -22.901 1.00 43.75 1388 GLU A C 1
ATOM 2006 O O . GLU A 1 310 ? 43.597 29.800 -23.451 1.00 42.13 1388 GLU A O 1
ATOM 2012 N N . VAL A 1 311 ? 45.763 30.121 -23.337 1.00 46.77 1389 VAL A N 1
ATOM 2013 C CA . VAL A 1 311 ? 45.884 30.758 -24.602 1.00 51.02 1389 VAL A CA 1
ATOM 2014 C C . VAL A 1 311 ? 47.050 30.134 -25.341 1.00 56.73 1389 VAL A C 1
ATOM 2015 O O . VAL A 1 311 ? 48.186 30.311 -24.991 1.00 57.52 1389 VAL A O 1
ATOM 2019 N N . ARG A 1 312 ? 46.730 29.383 -26.356 1.00 62.00 1390 ARG A N 1
ATOM 2020 C CA . ARG A 1 312 ? 47.724 28.679 -27.156 1.00 67.30 1390 ARG A CA 1
ATOM 2021 C C . ARG A 1 312 ? 48.634 29.663 -27.834 1.00 69.61 1390 ARG A C 1
ATOM 2022 O O . ARG A 1 312 ? 49.763 29.404 -28.118 1.00 71.66 1390 ARG A O 1
ATOM 2030 N N . ARG A 1 313 ? 48.101 30.829 -28.014 1.00 70.17 1391 ARG A N 1
ATOM 2031 C CA . ARG A 1 313 ? 48.504 31.772 -28.980 1.00 72.68 1391 ARG A CA 1
ATOM 2032 C C . ARG A 1 313 ? 49.505 32.780 -28.519 1.00 73.03 1391 ARG A C 1
ATOM 2033 O O . ARG A 1 313 ? 49.859 33.655 -29.274 1.00 73.97 1391 ARG A O 1
ATOM 2041 N N . LEU A 1 314 ? 49.933 32.712 -27.277 1.00 72.41 1392 LEU A N 1
ATOM 2042 C CA . LEU A 1 314 ? 50.692 33.822 -26.708 1.00 72.04 1392 LEU A CA 1
ATOM 2043 C C . LEU A 1 314 ? 52.017 34.145 -27.440 1.00 72.89 1392 LEU A C 1
ATOM 2044 O O . LEU A 1 314 ? 52.880 33.298 -27.578 1.00 73.73 1392 LEU A O 1
ATOM 2049 N N . GLU A 1 315 ? 52.150 35.372 -27.927 1.00 72.27 1393 GLU A N 1
ATOM 2050 C CA . GLU A 1 315 ? 53.313 35.787 -28.693 1.00 72.48 1393 GLU A CA 1
ATOM 2051 C C . GLU A 1 315 ? 53.800 37.096 -28.091 1.00 68.46 1393 GLU A C 1
ATOM 2052 O O . GLU A 1 315 ? 53.139 38.089 -28.195 1.00 66.56 1393 GLU A O 1
ATOM 2058 N N . HIS A 1 316 ? 54.942 37.073 -27.419 1.00 66.84 1394 HIS A N 1
ATOM 2059 C CA . HIS A 1 316 ? 55.472 38.278 -26.766 1.00 64.02 1394 HIS A CA 1
ATOM 2060 C C . HIS A 1 316 ? 56.560 39.033 -27.546 1.00 64.98 1394 HIS A C 1
ATOM 2061 O O . HIS A 1 316 ? 56.930 40.120 -27.177 1.00 64.24 1394 HIS A O 1
ATOM 2068 N N . HIS A 1 317 ? 57.032 38.464 -28.639 1.00 66.58 1395 HIS A N 1
ATOM 2069 C CA . HIS A 1 317 ? 58.096 39.086 -29.431 1.00 69.07 1395 HIS A CA 1
ATOM 2070 C C . HIS A 1 317 ? 59.381 39.263 -28.633 1.00 70.83 1395 HIS A C 1
ATOM 2071 O O . HIS A 1 317 ? 59.917 40.331 -28.535 1.00 70.78 1395 HIS A O 1
ATOM 2078 N N . HIS A 1 318 ? 59.840 38.179 -28.058 1.00 72.65 1396 HIS A N 1
ATOM 2079 C CA . HIS A 1 318 ? 60.965 38.180 -27.165 1.00 75.30 1396 HIS A CA 1
ATOM 2080 C C . HIS A 1 318 ? 62.292 38.335 -27.881 1.00 77.44 1396 HIS A C 1
ATOM 2081 O O . HIS A 1 318 ? 62.463 39.204 -28.704 1.00 78.09 1396 HIS A O 1
#